Protein AF-A0A2N2IM62-F1 (afdb_monomer_lite)

Foldseek 3Di:
DDFDQDPNDTHDPLDDPPVPDPDDPQVVQEDFLQDDQDHNQEYCDAFACDPPLQDHRGRAFPNGHCNCVLVVVLVPDAQAPPRHPARPPQGQAPAQFGRQVHGAHCDECRHQAADVPHPDRCSRCPPLVVLADQPDWQQLPAQVSADVNRRQATWHAFSSNCRNHDPVGDIGFDFDQAQDQAGLRTRGPLSSVCVGNVLCRHDDLSQPPDPPDPDDGPDDDDGADPVPPPDPDSHD

pLDDT: mean 84.12, std 14.47, range [42.5, 97.25]

Radius of gyration: 19.34 Å; chains: 1; bounding box: 64×42×41 Å

Secondary structure (DSSP, 8-state):
--EEEETTEEEE-SS--GGG-SS-HHHHHBS-SSS-SS---B-SSPP--TTTS-STT----TT--THHHHTT-GGGS---TTTSPPPTTTTT--TTS---SS--EEESTTEEEB-TT-SSHHHHTTTGGGS--SSS-B-SSSSTTSGGGBTT--EE--TTTTSS-BTTB--EE----BSSTT---TTSHHHHHTTT-HHHH--TTTSS-SSS-TTS-SS--SS--GGG---SSSB-

Sequence (236 aa):
MAFTISGGSKVYGGLVNQGLLNTDCIGCHQGANVSGSVPFVFDTNAPNYGLTGTEAGTTTLAGGNFHWVNMGAERTGHNVAGITPLDSVHGVTPPGGAAMGGQITCGGILGCHGSSSAATPTQAIMGGHHGKDMTAWQDGTSMAKSYRFLNGVQGMEDNSFELQPTASKHNKYYGRSRVSETDLAAGTISSHCGRCHGDFHNGSGKIASGIFGAGVWLRHPVDFDMSRAISSTEYI

Structure (mmCIF, N/CA/C/O backbone):
data_AF-A0A2N2IM62-F1
#
_entry.id   AF-A0A2N2IM62-F1
#
loop_
_atom_site.group_PDB
_atom_site.id
_atom_site.type_symbol
_atom_site.label_atom_id
_atom_site.label_alt_id
_atom_site.label_comp_id
_atom_site.label_asym_id
_atom_site.label_entity_id
_atom_site.label_seq_id
_atom_site.pdbx_PDB_ins_code
_atom_site.Cartn_x
_atom_site.Cartn_y
_atom_site.Cartn_z
_atom_site.occupancy
_atom_site.B_iso_or_equiv
_atom_site.auth_seq_id
_atom_site.auth_comp_id
_atom_site.auth_asym_id
_atom_site.auth_atom_id
_atom_site.pdbx_PDB_model_num
ATOM 1 N N . MET A 1 1 ? -23.734 10.019 1.451 1.00 52.56 1 MET A N 1
ATOM 2 C CA . MET A 1 1 ? -23.398 10.285 0.032 1.00 52.56 1 MET A CA 1
ATOM 3 C C . MET A 1 1 ? -24.590 10.932 -0.645 1.00 52.56 1 MET A C 1
ATOM 5 O O . MET A 1 1 ? -25.663 10.342 -0.603 1.00 52.56 1 MET A O 1
ATOM 9 N N . ALA A 1 2 ? -24.425 12.114 -1.239 1.00 42.50 2 ALA A N 1
ATOM 10 C CA . ALA A 1 2 ? -25.456 12.682 -2.102 1.00 42.50 2 ALA A CA 1
ATOM 11 C C . ALA A 1 2 ? -25.472 11.886 -3.416 1.00 42.50 2 ALA A C 1
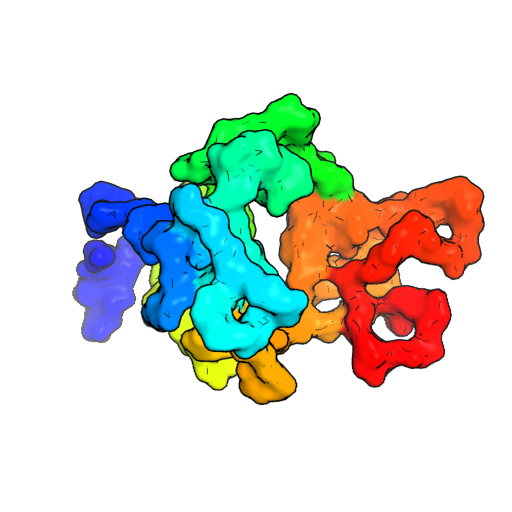ATOM 13 O O . ALA A 1 2 ? -24.522 11.934 -4.194 1.00 42.50 2 ALA A O 1
ATOM 14 N N . PHE A 1 3 ? -26.518 11.093 -3.619 1.00 51.56 3 PHE A N 1
ATOM 15 C CA . PHE A 1 3 ? -26.835 10.476 -4.900 1.00 51.56 3 PHE A CA 1
ATOM 16 C C . PHE A 1 3 ? -28.132 11.100 -5.401 1.00 51.56 3 PHE A C 1
ATOM 18 O O . PHE A 1 3 ? -28.988 11.493 -4.609 1.00 51.56 3 PHE A O 1
ATOM 25 N N . THR A 1 4 ? -28.283 11.183 -6.713 1.00 46.53 4 THR A N 1
ATOM 26 C CA . THR A 1 4 ? -29.590 11.403 -7.331 1.00 46.53 4 THR A CA 1
ATOM 27 C C . THR A 1 4 ? -30.131 10.047 -7.758 1.00 46.53 4 THR A C 1
ATOM 29 O O . THR A 1 4 ? -29.375 9.180 -8.191 1.00 46.53 4 THR A O 1
ATOM 32 N N . ILE A 1 5 ? -31.430 9.812 -7.583 1.00 45.12 5 ILE A N 1
ATOM 33 C CA . ILE A 1 5 ? -32.070 8.650 -8.202 1.00 45.12 5 ILE A CA 1
ATOM 34 C C . ILE A 1 5 ? -32.520 9.084 -9.591 1.00 45.12 5 ILE A C 1
ATOM 36 O O . ILE A 1 5 ? -33.329 9.998 -9.717 1.00 45.12 5 ILE A O 1
ATOM 40 N N . SER A 1 6 ? -32.003 8.416 -10.620 1.00 47.28 6 SER A N 1
ATOM 41 C CA . SER A 1 6 ? -32.472 8.554 -11.999 1.00 47.28 6 SER A CA 1
ATOM 42 C C . SER A 1 6 ? -32.824 7.167 -12.525 1.00 47.28 6 SER A C 1
ATOM 44 O O . SER A 1 6 ? -32.015 6.244 -12.428 1.00 47.28 6 SER A O 1
ATOM 46 N N . GLY A 1 7 ? -34.060 6.982 -12.997 1.00 67.75 7 GLY A N 1
ATOM 47 C CA . GLY A 1 7 ? -34.529 5.696 -13.532 1.00 67.75 7 GLY A CA 1
ATOM 48 C C . GLY A 1 7 ? -34.435 4.512 -12.555 1.00 67.75 7 GLY A C 1
ATOM 49 O O . GLY A 1 7 ? -34.198 3.390 -12.983 1.00 67.75 7 GLY A O 1
ATOM 50 N N . GLY A 1 8 ? -34.547 4.749 -11.242 1.00 60.84 8 GLY A N 1
ATOM 51 C CA . GLY A 1 8 ? -34.426 3.703 -10.213 1.00 60.84 8 GLY A CA 1
ATOM 52 C C . GLY A 1 8 ? -32.989 3.297 -9.858 1.00 60.84 8 GLY A C 1
ATOM 53 O O . GLY A 1 8 ? -32.795 2.484 -8.959 1.00 60.84 8 GLY A O 1
ATOM 54 N N . SER A 1 9 ? -31.979 3.893 -10.498 1.00 45.66 9 SER A N 1
ATOM 55 C CA . SER A 1 9 ? -30.564 3.665 -10.185 1.00 45.66 9 SER A CA 1
ATOM 56 C C . SER A 1 9 ? -29.979 4.818 -9.370 1.00 45.66 9 SER A C 1
ATOM 58 O O . SER A 1 9 ? -30.298 5.988 -9.598 1.00 45.66 9 SER A O 1
ATOM 60 N N . LYS A 1 10 ? -29.099 4.493 -8.413 1.00 57.47 10 LYS A N 1
ATOM 61 C CA . LYS A 1 10 ? -28.310 5.492 -7.678 1.00 57.47 10 LYS A CA 1
ATOM 62 C C . LYS A 1 10 ? -27.263 6.077 -8.626 1.00 57.47 10 LYS A C 1
ATOM 64 O O . LYS A 1 10 ? -26.318 5.389 -8.999 1.00 57.47 10 LYS A O 1
ATOM 69 N N . VAL A 1 11 ? -27.428 7.341 -8.999 1.00 54.53 11 VAL A N 1
ATOM 70 C CA . VAL A 1 11 ? -26.449 8.117 -9.763 1.00 54.53 11 VAL A CA 1
ATOM 71 C C . VAL A 1 11 ? -25.633 8.947 -8.779 1.00 54.53 11 VAL A C 1
ATOM 73 O O . VAL A 1 11 ? -26.143 9.851 -8.113 1.00 54.53 11 VAL A O 1
ATOM 76 N N . TYR A 1 12 ? -24.354 8.613 -8.653 1.00 59.78 12 TYR A N 1
ATOM 77 C CA . TYR A 1 12 ? -23.405 9.370 -7.844 1.00 59.78 12 TYR A CA 1
ATOM 78 C C . TYR A 1 12 ? -22.936 10.585 -8.653 1.00 59.78 12 TYR A C 1
ATOM 80 O O . TYR A 1 12 ? -22.470 10.433 -9.781 1.00 59.78 12 TYR A O 1
ATOM 88 N N . GLY A 1 13 ? -23.093 11.795 -8.107 1.00 55.34 13 GLY A N 1
ATOM 89 C CA . GLY A 1 13 ? -22.566 13.007 -8.740 1.00 55.34 13 GLY A CA 1
ATOM 90 C C . GLY A 1 13 ? -21.039 12.943 -8.857 1.00 55.34 13 GLY A C 1
ATOM 91 O O . GLY A 1 13 ? -20.380 12.380 -7.987 1.00 55.34 13 GLY A O 1
ATOM 92 N N . GLY A 1 14 ? -20.473 13.525 -9.918 1.00 57.16 14 GLY A N 1
ATOM 93 C CA . GLY A 1 14 ? -19.045 13.407 -10.261 1.00 57.16 14 GLY A CA 1
ATOM 94 C C . GLY A 1 14 ? -18.049 14.023 -9.269 1.00 57.16 14 GLY A C 1
ATOM 95 O O . GLY A 1 14 ? -16.847 13.956 -9.507 1.00 57.16 14 GLY A O 1
ATOM 96 N N . LEU A 1 15 ? -18.512 14.614 -8.164 1.00 60.66 15 LEU A N 1
ATOM 97 C CA . LEU A 1 15 ? -17.667 15.171 -7.113 1.00 60.66 15 LEU A CA 1
ATOM 98 C C . LEU A 1 15 ? -18.179 14.724 -5.743 1.00 60.66 15 LEU A C 1
ATOM 100 O O . LEU A 1 15 ? -19.336 14.952 -5.385 1.00 60.66 15 LEU A O 1
ATOM 104 N N . VAL A 1 16 ? -17.291 14.120 -4.954 1.00 66.00 16 VAL A N 1
ATOM 105 C CA . VAL A 1 16 ? -17.558 13.845 -3.542 1.00 66.00 16 VAL A CA 1
ATOM 106 C C . VAL A 1 16 ? -17.602 15.171 -2.784 1.00 66.00 16 VAL A C 1
ATOM 108 O O . VAL A 1 16 ? -16.616 15.905 -2.769 1.00 66.00 16 VAL A O 1
ATOM 111 N N . ASN A 1 17 ? -18.720 15.470 -2.121 1.00 68.75 17 ASN A N 1
ATOM 112 C CA . ASN A 1 17 ? -18.765 16.559 -1.150 1.00 68.75 17 ASN A CA 1
ATOM 113 C C . ASN A 1 17 ? -18.141 16.071 0.166 1.00 68.75 17 ASN A C 1
ATOM 115 O O . ASN A 1 17 ? -18.801 15.380 0.945 1.00 68.75 17 ASN A O 1
ATOM 119 N N . GLN A 1 18 ? -16.868 16.409 0.389 1.00 69.31 18 GLN A N 1
ATOM 120 C CA . GLN A 1 18 ? -16.139 16.024 1.603 1.00 69.31 18 GLN A CA 1
ATOM 121 C C . GLN A 1 18 ? -16.787 16.570 2.883 1.00 69.31 18 GLN A C 1
ATOM 123 O O . GLN A 1 18 ? -16.700 15.923 3.918 1.00 69.31 18 GLN A O 1
ATOM 128 N N . GLY A 1 19 ? -17.518 17.688 2.808 1.00 61.28 19 GLY A N 1
ATOM 129 C CA . GLY A 1 19 ? -18.270 18.238 3.940 1.00 61.28 19 GLY A CA 1
ATOM 130 C C . GLY A 1 19 ? -19.468 17.388 4.382 1.00 61.28 19 GLY A C 1
ATOM 131 O O . GLY A 1 19 ? -20.085 17.694 5.394 1.00 61.28 19 GLY A O 1
ATOM 132 N N . LEU A 1 20 ? -19.814 16.329 3.638 1.00 69.50 20 LEU A N 1
ATOM 133 C CA . LEU A 1 20 ? -20.817 15.334 4.043 1.00 69.50 20 LEU A CA 1
ATOM 134 C C . LEU A 1 20 ? -20.198 14.086 4.688 1.00 69.50 20 LEU A C 1
ATOM 136 O O . LEU A 1 20 ? -20.930 13.148 5.014 1.00 69.50 20 LEU A O 1
ATOM 140 N N . LEU A 1 21 ? -18.871 14.019 4.801 1.00 74.81 21 LEU A N 1
ATOM 141 C CA . LEU A 1 21 ? -18.211 12.958 5.545 1.00 74.81 21 LEU A CA 1
ATOM 142 C C . LEU A 1 21 ? -18.277 13.298 7.033 1.00 74.81 21 LEU A C 1
ATOM 144 O O . LEU A 1 21 ? -17.945 14.408 7.435 1.00 74.81 21 LEU A O 1
ATOM 148 N N . ASN A 1 22 ? -18.677 12.328 7.855 1.00 71.62 22 ASN A N 1
ATOM 149 C CA . ASN A 1 22 ? -18.639 12.497 9.310 1.00 71.62 22 ASN A CA 1
ATOM 150 C C . ASN A 1 22 ? -17.198 12.496 9.845 1.00 71.62 22 ASN A C 1
ATOM 152 O O . ASN A 1 22 ? -16.957 12.971 10.950 1.00 71.62 22 ASN A O 1
ATOM 156 N N . THR A 1 23 ? -16.257 11.926 9.086 1.00 81.50 23 THR A N 1
ATOM 157 C CA . THR A 1 23 ? -14.835 11.858 9.423 1.00 81.50 23 THR A CA 1
ATOM 158 C C . THR A 1 23 ? -13.985 11.505 8.192 1.00 81.50 23 THR A C 1
ATOM 160 O O . THR A 1 23 ? -14.526 11.282 7.107 1.00 81.50 23 THR A O 1
ATOM 163 N N . ASP A 1 24 ? -12.664 11.484 8.344 1.00 87.38 24 ASP A N 1
ATOM 164 C CA . ASP A 1 24 ? -11.703 11.126 7.302 1.00 87.38 24 ASP A CA 1
ATOM 165 C C . ASP A 1 24 ? -11.314 9.633 7.347 1.00 87.38 24 ASP A C 1
ATOM 167 O O . ASP A 1 24 ? -11.995 8.802 7.947 1.00 87.38 24 ASP A O 1
ATOM 171 N N . CYS A 1 25 ? -10.223 9.270 6.667 1.00 90.56 25 CYS A N 1
ATOM 172 C CA . CYS A 1 25 ? -9.729 7.895 6.665 1.00 90.56 25 CYS A CA 1
ATOM 173 C C . CYS A 1 25 ? -9.388 7.435 8.090 1.00 90.56 25 CYS A C 1
ATOM 175 O O . CYS A 1 25 ? -9.782 6.350 8.504 1.00 90.56 25 CYS A O 1
ATOM 177 N N . ILE A 1 26 ? -8.681 8.262 8.856 1.00 92.38 26 ILE A N 1
ATOM 178 C CA . ILE A 1 26 ? -8.168 7.876 10.168 1.00 92.38 26 ILE A CA 1
ATOM 179 C C . ILE A 1 26 ? -9.284 7.822 11.192 1.00 92.38 26 ILE A C 1
ATOM 181 O O . ILE A 1 26 ? -9.326 6.871 11.960 1.00 92.38 26 ILE A O 1
ATOM 185 N N . GLY A 1 27 ? -10.261 8.725 11.150 1.00 91.00 27 GLY A N 1
ATOM 186 C CA . GLY A 1 27 ? -11.360 8.645 12.109 1.00 91.00 27 GLY A CA 1
ATOM 187 C C . GLY A 1 27 ? -12.215 7.375 11.997 1.00 91.00 27 GLY A C 1
ATOM 188 O O . GLY A 1 27 ? -12.811 6.968 12.991 1.00 91.00 27 GLY A O 1
ATOM 189 N N . CYS A 1 28 ? -12.249 6.703 10.839 1.00 89.38 28 CYS A N 1
ATOM 190 C CA . CYS A 1 28 ? -12.850 5.366 10.711 1.00 89.38 28 CYS A CA 1
ATOM 191 C C . CYS A 1 28 ? -11.854 4.216 10.931 1.00 89.38 28 CYS A C 1
ATOM 193 O O . CYS A 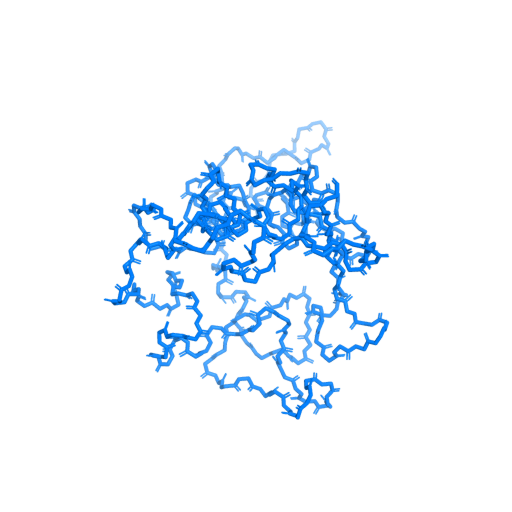1 28 ? -12.265 3.136 11.349 1.00 89.38 28 CYS A O 1
ATOM 195 N N . HIS A 1 29 ? -10.573 4.423 10.620 1.00 93.44 29 HIS A N 1
ATOM 196 C CA . HIS A 1 29 ? -9.536 3.387 10.627 1.00 93.44 29 HIS A CA 1
ATOM 197 C C . HIS A 1 29 ? -8.560 3.492 11.816 1.00 93.44 29 HIS A C 1
ATOM 199 O O . HIS A 1 29 ? -7.482 2.890 11.782 1.00 93.44 29 HIS A O 1
ATOM 205 N N . GLN A 1 30 ? -8.934 4.212 12.875 1.00 93.50 30 GLN A N 1
ATOM 206 C CA . GLN A 1 30 ? -8.169 4.318 14.115 1.00 93.50 30 GLN A CA 1
ATOM 207 C C . GLN A 1 30 ? -8.708 3.379 15.201 1.00 93.50 30 GLN A C 1
ATOM 209 O O . GLN A 1 30 ? -9.903 3.378 15.493 1.00 93.50 30 GLN A O 1
ATOM 214 N N . GLY A 1 31 ? -7.814 2.614 15.829 1.00 93.19 31 GLY A N 1
ATOM 215 C CA . GLY A 1 31 ? -8.119 1.715 16.940 1.00 93.19 31 GLY A CA 1
ATOM 216 C C . GLY A 1 31 ? -7.285 0.433 16.940 1.00 93.19 31 GLY A C 1
ATOM 217 O O . GLY A 1 31 ? -6.456 0.194 16.061 1.00 93.19 31 GLY A O 1
ATOM 218 N N . ALA A 1 32 ? -7.542 -0.421 17.928 1.00 93.12 32 ALA A N 1
ATOM 219 C CA . ALA A 1 32 ? -6.911 -1.729 18.030 1.00 93.12 32 ALA A CA 1
ATOM 220 C C . ALA A 1 32 ? -7.674 -2.767 17.197 1.00 93.12 32 ALA A C 1
ATOM 222 O O . ALA A 1 32 ? -8.901 -2.868 17.280 1.00 93.12 32 ALA A O 1
ATOM 223 N N . ASN A 1 33 ? -6.957 -3.616 16.457 1.00 93.62 33 ASN A N 1
ATOM 224 C CA . ASN A 1 33 ? -7.575 -4.748 15.764 1.00 93.62 33 ASN A CA 1
ATOM 225 C C . ASN A 1 33 ? -7.906 -5.869 16.752 1.00 93.62 33 ASN A C 1
ATOM 227 O O . ASN A 1 33 ? -7.106 -6.768 16.978 1.00 93.62 33 ASN A O 1
ATOM 231 N N . VAL A 1 34 ? -9.094 -5.802 17.346 1.00 88.31 34 VAL A N 1
ATOM 232 C CA . VAL A 1 34 ? -9.633 -6.846 18.240 1.00 88.31 34 VAL A CA 1
ATOM 233 C C . VAL A 1 34 ? -10.895 -7.501 17.674 1.00 88.31 34 VAL A C 1
ATOM 235 O O . VAL A 1 34 ? -11.194 -8.650 17.981 1.00 88.31 34 VAL A O 1
ATOM 238 N N . SER A 1 35 ? -11.639 -6.764 16.847 1.00 74.44 35 SER A N 1
ATOM 239 C CA . SER A 1 35 ? -12.795 -7.184 16.044 1.00 74.44 35 SER A CA 1
ATOM 240 C C . SER A 1 35 ? -13.223 -5.991 15.173 1.00 74.44 35 SER A C 1
ATOM 242 O O . SER A 1 35 ? -12.828 -4.862 15.464 1.00 74.44 35 SER A O 1
ATOM 244 N N . GLY A 1 36 ? -14.026 -6.198 14.127 1.00 74.81 36 GLY A N 1
ATOM 245 C CA . GLY A 1 36 ? -14.584 -5.087 13.348 1.00 74.81 36 GLY A CA 1
ATOM 246 C C . GLY A 1 36 ? -14.892 -5.434 11.895 1.00 74.81 36 GLY A C 1
ATOM 247 O O . GLY A 1 36 ? -14.526 -6.496 11.402 1.00 74.81 36 GLY A O 1
ATOM 248 N N . SER A 1 37 ? -15.576 -4.516 11.211 1.00 82.88 37 SER A N 1
ATOM 249 C CA . SER A 1 37 ? -15.890 -4.609 9.776 1.00 82.88 37 SER A CA 1
ATOM 250 C C . SER A 1 37 ? -14.897 -3.855 8.885 1.00 82.88 37 SER A C 1
ATOM 252 O O . SER A 1 37 ? -15.061 -3.835 7.668 1.00 82.88 37 SER A O 1
ATOM 254 N N . VAL A 1 38 ? -13.903 -3.195 9.482 1.00 88.88 38 VAL A N 1
ATOM 255 C CA . VAL A 1 38 ? -12.853 -2.429 8.800 1.00 88.88 38 VAL A CA 1
ATOM 256 C C . VAL A 1 38 ? -11.502 -2.706 9.468 1.00 88.88 38 VAL A C 1
ATOM 258 O O . VAL A 1 38 ? -11.483 -3.004 10.664 1.00 88.88 38 VAL A O 1
ATOM 261 N N . PRO A 1 39 ? -10.378 -2.613 8.737 1.00 92.31 39 PRO A N 1
ATOM 262 C CA . PRO A 1 39 ? -9.057 -2.738 9.337 1.00 92.31 39 PRO A CA 1
ATOM 263 C C . PRO A 1 39 ? -8.691 -1.445 10.066 1.00 92.31 39 PRO A C 1
ATOM 265 O O . PRO A 1 39 ? -8.816 -0.364 9.488 1.00 92.31 39 PRO A O 1
ATOM 268 N N . PHE A 1 40 ? -8.179 -1.531 11.288 1.00 94.88 40 PHE A N 1
ATOM 269 C CA . PHE A 1 40 ? -7.603 -0.374 11.962 1.00 94.88 40 PHE A CA 1
ATOM 270 C C . PHE A 1 40 ? -6.104 -0.300 11.669 1.00 94.88 40 PHE A C 1
ATOM 272 O O . PHE A 1 40 ? -5.334 -1.195 12.023 1.00 94.88 40 PHE A O 1
ATOM 279 N N . VAL A 1 41 ? -5.694 0.758 10.975 1.00 94.88 41 VAL A N 1
ATOM 280 C CA . VAL A 1 41 ? -4.318 0.934 10.478 1.00 94.88 41 VAL A CA 1
ATOM 281 C C . VAL A 1 41 ? -3.509 1.901 11.332 1.00 94.88 41 VAL A C 1
ATOM 283 O O . VAL A 1 41 ? -2.304 2.026 11.137 1.00 94.88 41 VAL A O 1
ATOM 286 N N . PHE A 1 42 ? -4.151 2.582 12.278 1.00 96.00 42 PHE A N 1
ATOM 287 C CA . PHE A 1 42 ? -3.502 3.495 13.205 1.00 96.00 42 PHE A CA 1
ATOM 288 C C . PHE A 1 42 ? -4.029 3.280 14.621 1.00 96.00 42 PHE A C 1
ATOM 290 O O . PHE A 1 42 ? -5.233 3.273 14.847 1.00 96.00 42 PHE A O 1
ATOM 297 N N . ASP A 1 43 ? -3.132 3.122 15.585 1.00 95.19 43 ASP A N 1
ATOM 298 C CA . ASP A 1 43 ? -3.450 3.183 17.009 1.00 95.19 43 ASP A CA 1
ATOM 299 C C . ASP A 1 43 ? -2.374 4.014 17.718 1.00 95.19 43 ASP A C 1
ATOM 301 O O . ASP A 1 43 ? -1.185 3.962 17.391 1.00 95.19 43 ASP A O 1
ATOM 305 N N . THR A 1 44 ? -2.791 4.803 18.702 1.00 93.94 44 THR A N 1
ATOM 306 C CA . THR A 1 44 ? -1.868 5.518 19.585 1.00 93.94 44 THR A CA 1
ATOM 307 C C . THR A 1 44 ? -1.154 4.570 20.544 1.00 93.94 44 THR A C 1
ATOM 309 O O . THR A 1 44 ? -0.060 4.885 21.000 1.00 93.94 44 THR A O 1
ATOM 312 N N . ASN A 1 45 ? -1.734 3.404 20.832 1.00 95.38 45 ASN A N 1
ATOM 313 C CA . ASN A 1 45 ? -1.079 2.334 21.572 1.00 95.38 45 ASN A CA 1
ATOM 314 C C . ASN A 1 45 ? -0.307 1.418 20.623 1.00 95.38 45 ASN A C 1
ATOM 316 O O . ASN A 1 45 ? -0.733 1.166 19.496 1.00 95.38 45 ASN A O 1
ATOM 320 N N . ALA A 1 46 ? 0.819 0.887 21.098 1.00 95.50 46 ALA A N 1
ATOM 321 C CA . ALA A 1 46 ? 1.593 -0.067 20.320 1.00 95.50 46 ALA A CA 1
ATOM 322 C C . ALA A 1 46 ? 0.759 -1.335 20.048 1.00 95.50 46 ALA A C 1
ATOM 324 O O . ALA A 1 46 ? 0.124 -1.856 20.971 1.00 95.50 46 ALA A O 1
ATOM 325 N N . PRO A 1 47 ? 0.764 -1.860 18.810 1.00 95.12 47 PRO A N 1
ATOM 326 C CA . PRO A 1 47 ? 0.083 -3.110 18.511 1.00 95.12 47 PRO A CA 1
ATOM 327 C C . PRO A 1 47 ? 0.750 -4.286 19.238 1.00 95.12 47 PRO A C 1
ATOM 329 O O . PRO A 1 47 ? 1.972 -4.341 19.394 1.00 95.12 47 PRO A O 1
ATOM 332 N N . ASN A 1 48 ? -0.061 -5.251 19.668 1.00 96.00 48 ASN A N 1
ATOM 333 C CA . ASN A 1 48 ? 0.415 -6.486 20.272 1.00 96.00 48 ASN A CA 1
ATOM 334 C C . ASN A 1 48 ? 0.717 -7.509 19.171 1.00 96.00 48 ASN A C 1
ATOM 336 O O . ASN A 1 48 ? -0.202 -8.012 18.524 1.00 96.00 48 ASN A O 1
ATOM 340 N N . TYR A 1 49 ? 1.992 -7.832 18.972 1.00 93.25 49 TYR A N 1
ATOM 341 C CA . TYR A 1 49 ? 2.424 -8.791 17.951 1.00 93.25 49 TYR A CA 1
ATOM 342 C C . TYR A 1 49 ? 2.368 -10.248 18.414 1.00 93.25 49 TYR A C 1
ATOM 344 O O . TYR A 1 49 ? 2.338 -11.135 17.570 1.00 93.25 49 TYR A O 1
ATOM 352 N N . GLY A 1 50 ? 2.368 -10.519 19.723 1.00 93.75 50 GLY A N 1
ATOM 353 C CA . GLY A 1 50 ? 2.635 -11.874 20.210 1.00 93.75 50 GLY A CA 1
ATOM 354 C C . GLY A 1 50 ? 4.025 -12.366 19.783 1.00 93.75 50 GLY A C 1
ATOM 355 O O . GLY A 1 50 ? 4.935 -11.563 19.566 1.00 93.75 50 GLY A O 1
ATOM 356 N N . LEU A 1 51 ? 4.202 -13.686 19.682 1.00 93.50 51 LEU A N 1
ATOM 357 C CA . LEU A 1 51 ? 5.453 -14.285 19.200 1.00 93.50 51 LEU A CA 1
ATOM 358 C C . LEU A 1 51 ? 5.417 -14.495 17.682 1.00 93.50 51 LEU A C 1
ATOM 360 O O . LEU A 1 51 ? 6.429 -14.328 17.006 1.00 93.50 51 LEU A O 1
ATOM 364 N N . THR A 1 52 ? 4.251 -14.865 17.154 1.00 90.06 52 THR A N 1
ATOM 365 C CA . THR A 1 52 ? 4.051 -15.224 15.744 1.00 90.06 52 THR A CA 1
ATOM 366 C C . THR A 1 52 ? 2.943 -14.419 15.070 1.00 90.06 52 THR A C 1
ATOM 368 O O . THR A 1 52 ? 2.765 -14.530 13.859 1.00 90.06 52 THR A O 1
ATOM 371 N N . GLY A 1 53 ? 2.181 -13.628 15.830 1.00 90.81 53 GLY A N 1
ATOM 372 C CA . GLY A 1 53 ? 1.003 -12.919 15.333 1.00 90.81 53 GLY A CA 1
ATOM 373 C C . GLY A 1 53 ? -0.245 -13.793 15.248 1.00 90.81 53 GLY A C 1
ATOM 374 O O . GLY A 1 53 ? -1.280 -13.304 14.810 1.00 90.81 53 GLY A O 1
ATOM 375 N N . THR A 1 54 ? -0.161 -15.067 15.646 1.00 93.00 54 THR A N 1
ATOM 376 C CA . THR A 1 54 ? -1.276 -16.033 15.606 1.00 93.00 54 THR A CA 1
ATOM 377 C C . THR A 1 54 ? -1.975 -16.185 16.957 1.00 93.00 54 THR A C 1
ATOM 379 O O . THR A 1 54 ? -3.047 -16.784 17.048 1.00 93.00 54 THR A O 1
ATOM 382 N N . GLU A 1 55 ? -1.376 -15.644 18.017 1.00 93.88 55 GLU A N 1
ATOM 383 C CA . GLU A 1 55 ? -1.832 -15.819 19.386 1.00 93.88 55 GLU A CA 1
ATOM 384 C C . GLU A 1 55 ? -3.110 -15.023 19.689 1.00 93.88 55 GLU A C 1
ATOM 386 O O . GLU A 1 55 ? -3.397 -13.971 19.113 1.00 93.88 55 GLU A O 1
ATOM 391 N N . ALA A 1 56 ? -3.888 -15.497 20.665 1.00 91.44 56 ALA A N 1
ATOM 392 C CA . ALA A 1 56 ? -5.028 -14.742 21.170 1.00 91.44 56 ALA A CA 1
ATOM 393 C C . ALA A 1 56 ? -4.579 -13.375 21.725 1.00 91.44 56 ALA A C 1
ATOM 395 O O . ALA A 1 56 ? -3.621 -13.290 22.492 1.00 91.44 56 ALA A O 1
ATOM 396 N N . GLY A 1 57 ? -5.294 -12.308 21.357 1.00 90.69 57 GLY A N 1
ATOM 397 C CA . GLY A 1 57 ? -5.024 -10.949 21.837 1.00 90.69 57 GLY A CA 1
ATOM 398 C C . GLY A 1 57 ? -3.977 -10.165 21.041 1.00 90.69 57 GLY A C 1
ATOM 399 O O . GLY A 1 57 ? -3.689 -9.025 21.408 1.00 90.69 57 GLY A O 1
ATOM 400 N N . THR A 1 58 ? -3.417 -10.723 19.962 1.00 94.62 58 THR A N 1
ATOM 401 C CA . THR A 1 58 ? -2.630 -9.940 18.999 1.00 94.62 58 THR A CA 1
ATOM 402 C C . THR A 1 58 ? -3.518 -8.942 18.262 1.00 94.62 58 THR A C 1
ATOM 404 O O . THR A 1 58 ? -4.663 -9.262 17.947 1.00 94.62 58 THR A O 1
ATOM 407 N N . THR A 1 59 ? -2.987 -7.765 17.935 1.00 95.12 59 THR A N 1
ATOM 408 C CA . THR A 1 59 ? -3.734 -6.675 17.277 1.00 95.12 59 THR A CA 1
ATOM 409 C C . THR A 1 59 ? -3.099 -6.204 15.964 1.00 95.12 59 THR A C 1
ATOM 411 O O . THR A 1 59 ? -3.422 -5.132 15.443 1.00 95.12 59 THR A O 1
ATOM 414 N N . THR A 1 60 ? -2.197 -7.013 15.410 1.00 90.50 60 THR A N 1
ATOM 415 C CA . THR A 1 60 ? -1.464 -6.721 14.176 1.00 90.50 60 THR A CA 1
ATOM 416 C C . THR A 1 60 ? -2.159 -7.336 12.961 1.00 90.50 60 THR A C 1
ATOM 418 O O . THR A 1 60 ? -2.556 -8.499 12.987 1.00 90.50 60 THR A O 1
ATOM 421 N N . LEU A 1 61 ? -2.260 -6.561 11.880 1.00 92.94 61 LEU A N 1
ATOM 422 C CA . LEU A 1 61 ? -2.666 -7.032 10.552 1.00 92.94 61 LEU A CA 1
ATOM 423 C C . LEU A 1 61 ? -1.447 -7.140 9.632 1.00 92.94 61 LEU A C 1
ATOM 425 O O . LEU A 1 61 ? -0.418 -6.515 9.885 1.00 92.94 61 LEU A O 1
ATOM 429 N N . ALA A 1 62 ? -1.590 -7.827 8.499 1.00 90.75 62 ALA A N 1
ATOM 430 C CA . ALA A 1 62 ? -0.514 -7.975 7.513 1.00 90.75 62 ALA A CA 1
ATOM 431 C C . ALA A 1 62 ? 0.030 -6.646 6.947 1.00 90.75 62 ALA A C 1
ATOM 433 O O . ALA A 1 62 ? 1.155 -6.594 6.465 1.00 90.75 62 ALA A O 1
ATOM 434 N N . GLY A 1 63 ? -0.760 -5.566 6.998 1.00 91.44 63 GLY A N 1
ATOM 435 C CA . GLY A 1 63 ? -0.319 -4.222 6.601 1.00 91.44 63 GLY A CA 1
ATOM 436 C C . GLY A 1 63 ? 0.450 -3.449 7.682 1.00 91.44 63 GLY A C 1
ATOM 437 O O . GLY A 1 63 ? 0.963 -2.373 7.393 1.00 91.44 63 GLY A O 1
ATOM 438 N N . GLY A 1 64 ? 0.524 -3.967 8.911 1.00 93.62 64 GLY A N 1
ATOM 439 C CA . GLY A 1 64 ? 1.092 -3.261 10.059 1.00 93.62 64 GLY A CA 1
ATOM 440 C C . GLY A 1 64 ? 0.177 -2.169 10.623 1.00 93.62 64 GLY A C 1
ATOM 441 O O . GLY A 1 64 ? -1.031 -2.154 10.384 1.00 93.62 64 GLY A O 1
ATOM 442 N N . ASN A 1 65 ? 0.765 -1.270 11.414 1.00 95.50 65 ASN A N 1
ATOM 443 C CA . ASN A 1 65 ? 0.082 -0.132 12.027 1.00 95.50 65 ASN A CA 1
ATOM 444 C C . ASN A 1 65 ? 1.005 1.099 12.005 1.00 95.50 65 ASN A C 1
ATOM 446 O O . ASN A 1 65 ? 2.194 0.986 12.315 1.00 95.50 65 ASN A O 1
ATOM 450 N N . PHE A 1 66 ? 0.460 2.274 11.682 1.00 97.25 66 PHE A N 1
ATOM 451 C CA . PHE A 1 66 ? 1.196 3.541 11.617 1.00 97.25 66 PHE A CA 1
ATOM 452 C C . PHE A 1 66 ? 1.686 4.065 12.979 1.00 97.25 66 PHE A C 1
ATOM 454 O O . PHE A 1 66 ? 2.364 5.089 13.023 1.00 97.25 66 PHE A O 1
ATOM 461 N N . HIS A 1 67 ? 1.395 3.368 14.081 1.00 96.88 67 HIS A N 1
ATOM 462 C CA . HIS A 1 67 ? 1.891 3.667 15.423 1.00 96.88 67 HIS A CA 1
ATOM 463 C C . HIS A 1 67 ? 3.378 4.052 15.436 1.00 96.88 67 HIS A C 1
ATOM 465 O O . HIS A 1 67 ? 3.741 5.101 15.958 1.00 96.88 67 HIS A O 1
ATOM 471 N N . TRP A 1 68 ? 4.247 3.238 14.833 1.00 96.94 68 TRP A N 1
ATOM 472 C CA . TRP A 1 68 ? 5.695 3.419 14.958 1.00 96.94 68 TRP A CA 1
ATOM 473 C C . TRP A 1 68 ? 6.213 4.700 14.302 1.00 96.94 68 TRP A C 1
ATOM 475 O O . TRP A 1 68 ? 6.961 5.449 14.933 1.00 96.94 68 TRP A O 1
ATOM 485 N N . VAL A 1 69 ? 5.773 4.996 13.076 1.00 96.19 69 VAL A N 1
ATOM 486 C CA . VAL A 1 69 ? 6.122 6.260 12.408 1.00 96.19 69 VAL A CA 1
ATOM 487 C C . VAL A 1 69 ? 5.529 7.454 13.153 1.00 96.19 69 VAL A C 1
ATOM 489 O O . VAL A 1 69 ? 6.200 8.467 13.314 1.00 96.19 69 VAL A O 1
ATOM 492 N N . ASN A 1 70 ? 4.323 7.318 13.716 1.00 96.25 70 ASN A N 1
ATOM 493 C CA . ASN A 1 70 ? 3.712 8.357 14.545 1.00 96.25 70 ASN A CA 1
ATOM 494 C C . ASN A 1 70 ? 4.484 8.622 15.850 1.00 96.25 70 ASN A C 1
ATOM 496 O O . ASN A 1 70 ? 4.478 9.742 16.351 1.00 96.25 70 ASN A O 1
ATOM 500 N N . MET A 1 71 ? 5.198 7.624 16.375 1.00 96.31 71 MET A N 1
ATOM 501 C CA . MET A 1 71 ? 6.104 7.782 17.518 1.00 96.31 71 MET A CA 1
ATOM 502 C C . MET A 1 71 ? 7.501 8.302 17.126 1.00 96.31 71 MET A C 1
ATOM 504 O O . MET A 1 71 ? 8.407 8.318 17.960 1.00 96.31 71 MET A O 1
ATOM 508 N N . GLY A 1 72 ? 7.694 8.735 15.875 1.00 93.25 72 GLY A N 1
ATOM 509 C CA . GLY A 1 72 ? 8.945 9.309 15.373 1.00 93.25 72 GLY A CA 1
ATOM 510 C C . GLY A 1 72 ? 9.961 8.281 14.873 1.00 93.25 72 GLY A C 1
ATOM 511 O O . GLY A 1 72 ? 11.099 8.637 14.565 1.00 93.25 72 GLY A O 1
ATOM 512 N N . ALA A 1 73 ? 9.586 7.002 14.765 1.00 95.00 73 ALA A N 1
ATOM 513 C CA . ALA A 1 73 ? 10.440 5.980 14.170 1.00 95.00 73 ALA A CA 1
ATOM 514 C C . ALA A 1 73 ? 10.321 6.000 12.633 1.00 95.00 73 ALA A C 1
ATOM 516 O O . ALA A 1 73 ? 9.835 5.053 12.023 1.00 95.00 73 ALA A O 1
ATOM 517 N N . GLU A 1 74 ? 10.801 7.068 11.996 1.00 91.56 74 GLU A N 1
ATOM 518 C CA . GLU A 1 74 ? 10.671 7.364 10.549 1.00 91.56 74 GLU A CA 1
ATOM 519 C C . GLU A 1 74 ? 11.114 6.220 9.610 1.00 91.56 74 GLU A C 1
ATOM 521 O O . GLU A 1 74 ? 10.686 6.127 8.469 1.00 91.56 74 GLU A O 1
ATOM 526 N N . ARG A 1 75 ? 11.965 5.299 10.078 1.00 92.69 75 ARG A N 1
ATOM 527 C CA . ARG A 1 75 ? 12.457 4.148 9.293 1.00 92.69 75 ARG A CA 1
ATOM 528 C C . ARG A 1 75 ? 11.567 2.903 9.373 1.00 92.69 75 ARG A C 1
ATOM 530 O O . ARG A 1 75 ? 11.975 1.842 8.910 1.00 92.69 75 ARG A O 1
ATOM 537 N N . THR A 1 76 ? 10.396 3.000 9.999 1.00 94.69 76 THR A N 1
ATOM 538 C CA . THR A 1 76 ? 9.510 1.852 10.274 1.00 94.69 76 THR A CA 1
ATOM 539 C C . THR A 1 76 ? 8.241 1.833 9.422 1.00 94.69 76 THR A C 1
ATOM 541 O O . THR A 1 76 ? 7.390 0.968 9.616 1.00 94.69 76 THR A O 1
ATOM 544 N N . GLY A 1 77 ? 8.102 2.749 8.461 1.00 95.12 77 GLY A N 1
ATOM 545 C CA . GLY A 1 77 ? 6.947 2.782 7.573 1.00 95.12 77 GLY A CA 1
ATOM 546 C C . GLY A 1 77 ? 6.878 4.037 6.713 1.00 95.12 77 GLY A C 1
ATOM 547 O O . GLY A 1 77 ? 7.841 4.781 6.581 1.00 95.12 77 GLY A O 1
ATOM 548 N N . HIS A 1 78 ? 5.706 4.248 6.124 1.00 96.50 78 HIS A N 1
ATOM 549 C CA . HIS A 1 78 ? 5.387 5.402 5.293 1.00 96.50 78 HIS A CA 1
ATOM 550 C C . HIS A 1 78 ? 4.837 6.560 6.140 1.00 96.50 78 HIS A C 1
ATOM 552 O O . HIS A 1 78 ? 3.860 6.382 6.868 1.00 96.50 78 HIS A O 1
ATOM 558 N N . ASN A 1 79 ? 5.409 7.755 5.987 1.00 96.75 79 ASN A N 1
ATOM 559 C CA . ASN A 1 79 ? 4.950 8.977 6.648 1.00 96.75 79 ASN A CA 1
ATOM 560 C C . ASN A 1 79 ? 3.730 9.591 5.942 1.00 96.75 79 ASN A C 1
ATOM 562 O O . ASN A 1 79 ? 3.861 10.442 5.057 1.00 96.75 79 ASN A O 1
ATOM 566 N N . VAL A 1 80 ? 2.532 9.143 6.319 1.00 96.38 80 VAL A N 1
ATOM 567 C CA . VAL A 1 80 ? 1.268 9.534 5.679 1.00 96.38 80 VAL A CA 1
ATOM 568 C C . VAL A 1 80 ? 0.723 10.841 6.256 1.00 96.38 80 VAL A C 1
ATOM 570 O O . VAL A 1 80 ? 0.559 10.986 7.469 1.00 96.38 80 VAL A O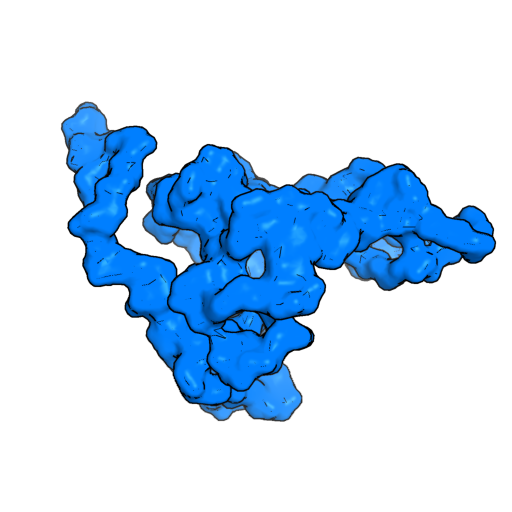 1
ATOM 573 N N . ALA A 1 81 ? 0.376 11.777 5.369 1.00 95.00 81 ALA A N 1
ATOM 574 C CA . ALA A 1 81 ? -0.236 13.045 5.746 1.00 95.00 81 ALA A CA 1
ATOM 575 C C . ALA A 1 81 ? -1.542 12.820 6.529 1.00 95.00 81 ALA A C 1
ATOM 577 O O . ALA A 1 81 ? -2.387 12.013 6.134 1.00 95.00 81 ALA A O 1
ATOM 578 N N . GLY A 1 82 ? -1.705 13.551 7.632 1.00 91.88 82 GLY A N 1
ATOM 579 C CA . GLY A 1 82 ? -2.816 13.380 8.575 1.00 91.88 82 GLY A CA 1
ATOM 580 C C . GLY A 1 82 ? -2.523 12.410 9.725 1.00 91.88 82 GLY A C 1
ATOM 581 O O . GLY A 1 82 ? -3.264 12.414 10.700 1.00 91.88 82 GLY A O 1
ATOM 582 N N . ILE A 1 83 ? -1.433 11.638 9.651 1.00 94.94 83 ILE A N 1
ATOM 583 C CA . ILE A 1 83 ? -0.926 10.830 10.771 1.00 94.94 83 ILE A CA 1
ATOM 584 C C . ILE A 1 83 ? 0.410 11.393 11.248 1.00 94.94 83 ILE A C 1
ATOM 586 O O . ILE A 1 83 ? 0.576 11.672 12.428 1.00 94.94 83 ILE A O 1
ATOM 590 N N . THR A 1 84 ? 1.356 11.590 10.327 1.00 95.81 84 THR A N 1
ATOM 591 C CA . THR A 1 84 ? 2.721 12.005 10.664 1.00 95.81 84 THR A CA 1
ATOM 592 C C . THR A 1 84 ? 3.171 13.220 9.850 1.00 95.81 84 THR A C 1
ATOM 594 O O . THR A 1 84 ? 2.632 13.486 8.767 1.00 95.81 84 THR A O 1
ATOM 597 N N . PRO A 1 85 ? 4.176 13.976 10.334 1.00 95.00 85 PRO A N 1
ATOM 598 C CA . PRO A 1 85 ? 4.896 14.941 9.509 1.00 95.00 85 PRO A CA 1
ATOM 599 C C . PRO A 1 85 ? 5.587 14.273 8.312 1.00 95.00 85 PRO A C 1
ATOM 601 O O . PRO A 1 85 ? 5.800 13.059 8.295 1.00 95.00 85 PRO A O 1
ATOM 604 N N . LEU A 1 86 ? 5.962 15.080 7.317 1.00 95.69 86 LEU A N 1
ATOM 605 C CA . LEU A 1 86 ? 6.738 14.634 6.158 1.00 95.69 86 LEU A CA 1
ATOM 606 C C . LEU A 1 86 ? 8.044 13.945 6.589 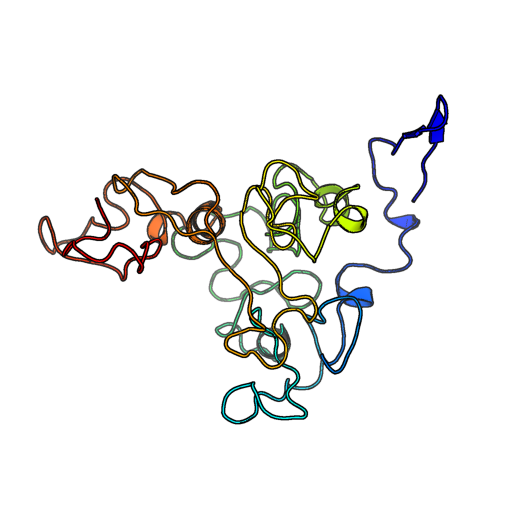1.00 95.69 86 LEU A C 1
ATOM 608 O O . LEU A 1 86 ? 8.720 14.441 7.490 1.00 95.69 86 LEU A O 1
ATOM 612 N N . ASP A 1 87 ? 8.405 12.858 5.894 1.00 95.56 87 ASP A N 1
ATOM 613 C CA . ASP A 1 87 ? 9.665 12.133 6.109 1.00 95.56 87 ASP A CA 1
ATOM 614 C C . ASP A 1 87 ? 10.856 13.100 6.027 1.00 95.56 87 ASP A C 1
ATOM 616 O O . ASP A 1 87 ? 11.093 13.745 5.002 1.00 95.56 87 ASP A O 1
ATOM 620 N N . SER A 1 88 ? 11.606 13.209 7.122 1.00 94.38 88 SER A N 1
ATOM 621 C CA . SER A 1 88 ? 12.726 14.155 7.235 1.00 94.38 88 SER A CA 1
ATOM 622 C C . SER A 1 88 ? 13.957 13.789 6.395 1.00 94.38 88 SER A C 1
ATOM 624 O O . SER A 1 88 ? 14.788 14.652 6.111 1.00 94.38 88 SER A O 1
ATOM 626 N N . VAL A 1 89 ? 14.088 12.522 6.000 1.00 92.50 89 VAL A N 1
ATOM 627 C CA . VAL A 1 89 ? 15.223 11.976 5.249 1.00 92.50 89 VAL A CA 1
ATOM 628 C C . VAL A 1 89 ? 14.931 11.967 3.752 1.00 92.50 89 VAL A C 1
ATOM 630 O O . VAL A 1 89 ? 15.772 12.393 2.962 1.00 92.50 89 VAL A O 1
ATOM 633 N N . HIS A 1 90 ? 13.754 11.483 3.354 1.00 92.44 90 HIS A N 1
ATOM 634 C CA . HIS A 1 90 ? 13.396 11.289 1.943 1.00 92.44 90 HIS A CA 1
ATOM 635 C C . HIS A 1 90 ? 12.472 12.381 1.395 1.00 92.44 90 HIS A C 1
ATOM 637 O O . HIS A 1 90 ? 12.340 12.535 0.176 1.00 92.44 90 HIS A O 1
ATOM 643 N N . GLY A 1 91 ? 11.840 13.169 2.269 1.00 95.31 91 GLY A N 1
ATOM 644 C CA . GLY A 1 91 ? 10.887 14.195 1.871 1.00 95.31 91 GLY A CA 1
ATOM 645 C C . GLY A 1 91 ? 9.791 13.614 0.978 1.00 95.31 91 GLY A C 1
ATOM 646 O O . GLY A 1 91 ? 9.099 12.668 1.340 1.00 95.31 91 GLY A O 1
ATOM 647 N N . VAL A 1 92 ? 9.644 14.188 -0.217 1.00 96.31 92 VAL A N 1
ATOM 648 C CA . VAL A 1 92 ? 8.645 13.778 -1.222 1.00 96.31 92 VAL A CA 1
ATOM 649 C C . VAL A 1 92 ? 9.222 12.867 -2.311 1.00 96.31 92 VAL A C 1
ATOM 651 O O . VAL A 1 92 ? 8.575 12.651 -3.336 1.00 96.31 92 VAL A O 1
ATOM 654 N N . THR A 1 93 ? 10.457 12.388 -2.140 1.00 95.94 93 THR A N 1
ATOM 655 C CA . THR A 1 93 ? 11.144 11.552 -3.131 1.00 95.94 93 THR A CA 1
ATOM 656 C C . THR A 1 93 ? 11.262 10.127 -2.601 1.00 95.94 93 THR A C 1
ATOM 658 O O . THR A 1 93 ? 12.150 9.857 -1.792 1.00 95.94 93 THR A O 1
ATOM 661 N N . PRO A 1 94 ? 10.390 9.198 -3.033 1.00 92.94 94 PRO A N 1
ATOM 662 C CA . PRO A 1 94 ? 10.512 7.802 -2.648 1.00 92.94 94 PRO A CA 1
ATOM 663 C C . PRO A 1 94 ? 11.873 7.233 -3.082 1.00 92.94 94 PRO A C 1
ATOM 665 O O . PRO A 1 94 ? 12.360 7.554 -4.174 1.00 92.94 94 PRO A O 1
ATOM 668 N N . PRO A 1 95 ? 12.486 6.347 -2.277 1.00 91.25 95 PRO A N 1
ATOM 669 C CA . PRO A 1 95 ? 13.667 5.609 -2.699 1.00 91.25 95 PRO A CA 1
ATOM 670 C C . PRO A 1 95 ? 13.441 4.911 -4.046 1.00 91.25 95 PRO A C 1
ATOM 672 O O . PRO A 1 95 ? 12.431 4.228 -4.228 1.00 91.25 95 PRO A O 1
ATOM 675 N N . GLY A 1 96 ? 14.390 5.054 -4.976 1.00 88.38 96 GLY A N 1
ATOM 676 C CA . GLY A 1 96 ? 14.302 4.438 -6.307 1.00 88.38 96 GLY A CA 1
ATOM 677 C C . GLY A 1 96 ? 13.210 5.027 -7.209 1.00 88.38 96 GLY A C 1
ATOM 678 O O . GLY A 1 96 ? 12.791 4.375 -8.166 1.00 88.38 96 GLY A O 1
ATOM 679 N N . GLY A 1 97 ? 12.717 6.225 -6.887 1.00 89.00 97 GLY A N 1
ATOM 680 C CA . GLY A 1 97 ? 11.652 6.910 -7.608 1.00 89.00 97 GLY A CA 1
ATOM 681 C C . GLY A 1 97 ? 11.939 8.380 -7.893 1.00 89.00 97 GLY A C 1
ATOM 682 O O . GLY A 1 97 ? 13.022 8.900 -7.625 1.00 89.00 97 GLY A O 1
ATOM 683 N N . ALA A 1 98 ? 10.933 9.055 -8.447 1.00 91.56 98 ALA A N 1
ATOM 684 C CA . ALA A 1 98 ? 10.951 10.491 -8.705 1.00 91.56 98 ALA A CA 1
ATOM 685 C C . ALA A 1 98 ? 10.138 11.252 -7.649 1.00 91.56 98 ALA A C 1
ATOM 687 O O . ALA A 1 98 ? 9.216 10.701 -7.050 1.00 91.56 98 ALA A O 1
ATOM 688 N N . ALA A 1 99 ? 10.456 12.533 -7.453 1.00 95.19 99 ALA A N 1
ATOM 689 C CA . ALA A 1 99 ? 9.728 13.400 -6.532 1.00 95.19 99 ALA A CA 1
ATOM 690 C C . ALA A 1 99 ? 8.227 13.452 -6.874 1.00 95.19 99 ALA A C 1
ATOM 692 O O . ALA A 1 99 ? 7.849 13.774 -8.000 1.00 95.19 99 ALA A O 1
ATOM 693 N N . MET A 1 100 ? 7.373 13.179 -5.885 1.00 92.25 100 MET A N 1
ATOM 694 C CA . MET A 1 100 ? 5.917 13.084 -6.059 1.00 92.25 100 MET A CA 1
ATOM 695 C C . MET A 1 100 ? 5.198 14.440 -5.967 1.00 92.25 100 MET A C 1
ATOM 697 O O . MET A 1 100 ? 3.995 14.517 -6.181 1.00 92.25 100 MET A O 1
ATOM 701 N N . GLY A 1 101 ? 5.909 15.526 -5.644 1.00 92.75 101 GLY A N 1
ATOM 702 C CA . GLY A 1 101 ? 5.335 16.876 -5.536 1.00 92.75 101 GLY A CA 1
ATOM 703 C C . GLY A 1 101 ? 4.559 17.153 -4.240 1.00 92.75 101 GLY A C 1
ATOM 704 O O . GLY A 1 101 ? 4.102 18.276 -4.041 1.00 92.75 101 GLY A O 1
ATOM 705 N N . GLY A 1 102 ? 4.445 16.173 -3.339 1.00 95.06 102 GLY A N 1
ATOM 706 C CA . GLY A 1 102 ? 3.815 16.328 -2.029 1.00 95.06 102 GLY A CA 1
ATOM 707 C C . GLY A 1 102 ? 4.015 15.110 -1.126 1.00 95.06 102 GLY A C 1
ATOM 708 O O . GLY A 1 102 ? 4.526 14.080 -1.565 1.00 95.06 102 GLY A O 1
ATOM 709 N N . GLN A 1 103 ? 3.625 15.246 0.145 1.00 95.81 103 GLN A N 1
ATOM 710 C CA . GLN A 1 103 ? 3.621 14.134 1.097 1.00 95.81 103 GLN A CA 1
ATOM 711 C C . GLN A 1 103 ? 2.618 13.069 0.650 1.00 95.81 103 GLN A C 1
ATOM 713 O O . GLN A 1 103 ? 1.531 13.387 0.163 1.00 95.81 103 GLN A O 1
ATOM 718 N N . ILE A 1 104 ? 2.969 11.804 0.856 1.00 95.44 104 ILE A N 1
ATOM 719 C CA . ILE A 1 104 ? 2.071 10.696 0.560 1.00 95.44 104 ILE A CA 1
ATOM 720 C C . ILE A 1 104 ? 0.800 10.752 1.417 1.00 95.44 104 ILE A C 1
ATOM 722 O O . ILE A 1 104 ? 0.803 11.174 2.574 1.00 95.44 104 ILE A O 1
ATOM 726 N N . THR A 1 105 ? -0.305 10.304 0.838 1.00 95.94 105 THR A N 1
ATOM 727 C CA . THR A 1 105 ? -1.633 10.270 1.463 1.00 95.94 105 THR A CA 1
ATOM 728 C C . THR A 1 105 ? -2.190 8.847 1.414 1.00 95.94 105 THR A C 1
ATOM 730 O O . THR A 1 105 ? -1.623 7.969 0.765 1.00 95.94 105 THR A O 1
ATOM 733 N N . CYS A 1 106 ? -3.322 8.590 2.073 1.00 95.88 106 CYS A N 1
ATOM 734 C CA . CYS A 1 106 ? -3.960 7.271 2.001 1.00 95.88 106 CYS A CA 1
ATOM 735 C C . CYS A 1 106 ? -4.354 6.902 0.557 1.00 95.88 106 CYS A C 1
ATOM 737 O O . CYS A 1 106 ? -4.205 5.754 0.144 1.00 95.88 106 CYS A O 1
ATOM 739 N N . GLY A 1 107 ? -4.817 7.866 -0.243 1.00 95.25 107 GLY A N 1
ATOM 740 C CA . GLY A 1 107 ? -5.279 7.605 -1.603 1.00 95.25 107 GLY A CA 1
ATOM 741 C C . GLY A 1 107 ? -5.259 8.825 -2.514 1.00 95.25 107 GLY A C 1
ATOM 742 O O . GLY A 1 107 ? -5.022 9.941 -2.069 1.00 95.25 107 GLY A O 1
ATOM 743 N N . GLY A 1 108 ? -5.557 8.621 -3.793 1.00 93.44 108 GLY A N 1
ATOM 744 C CA . GLY A 1 108 ? -5.484 9.676 -4.809 1.00 93.44 108 GLY A CA 1
ATOM 745 C C . GLY A 1 108 ? -4.104 9.767 -5.453 1.00 93.44 108 GLY A C 1
ATOM 746 O O . GLY A 1 108 ? -3.318 8.828 -5.388 1.00 93.44 108 GLY A O 1
ATOM 747 N N . ILE A 1 109 ? -3.804 10.902 -6.087 1.00 92.94 109 ILE A N 1
ATOM 748 C CA . ILE A 1 109 ? -2.566 11.098 -6.862 1.00 92.94 109 ILE A CA 1
ATOM 749 C C . ILE A 1 109 ? -1.274 10.923 -6.051 1.00 92.94 109 ILE A C 1
ATOM 751 O O . ILE A 1 109 ? -0.261 10.506 -6.603 1.00 92.94 109 ILE A O 1
ATOM 755 N N . LEU A 1 110 ? -1.320 11.179 -4.740 1.00 94.50 110 LEU A N 1
ATOM 756 C CA . LEU A 1 110 ? -0.196 10.984 -3.816 1.00 94.50 110 LEU A CA 1
ATOM 757 C C . LEU A 1 110 ? -0.365 9.745 -2.923 1.00 94.50 110 LEU A C 1
ATOM 759 O O . LEU A 1 110 ? 0.297 9.651 -1.895 1.00 94.50 110 LEU A O 1
ATOM 763 N N . GLY A 1 111 ? -1.289 8.834 -3.228 1.00 94.88 111 GLY A N 1
ATOM 764 C CA . GLY A 1 111 ? -1.618 7.718 -2.342 1.00 94.88 111 GLY A CA 1
ATOM 765 C C . GLY A 1 111 ? -1.652 6.359 -3.024 1.00 94.88 111 GLY A C 1
ATOM 766 O O . GLY A 1 111 ? -1.561 6.238 -4.243 1.00 94.88 111 GLY A O 1
ATOM 767 N N . CYS A 1 112 ? -1.783 5.318 -2.203 1.00 95.06 112 CYS A N 1
ATOM 768 C CA . CYS A 1 112 ? -1.797 3.927 -2.667 1.00 95.06 112 CYS A CA 1
ATOM 769 C C . CYS A 1 112 ? -3.222 3.433 -2.960 1.00 95.06 112 CYS A C 1
ATOM 771 O O . CYS A 1 112 ? -3.440 2.636 -3.875 1.00 95.06 112 CYS A O 1
ATOM 773 N N . HIS A 1 113 ? -4.209 3.913 -2.198 1.00 95.94 113 HIS A N 1
ATOM 774 C CA . HIS A 1 113 ? -5.602 3.514 -2.365 1.00 95.94 113 HIS A CA 1
ATOM 775 C C . HIS A 1 113 ? -6.331 4.372 -3.409 1.00 95.94 113 HIS A C 1
ATOM 777 O O . HIS A 1 113 ? -6.172 5.591 -3.499 1.00 95.94 113 HIS A O 1
ATOM 783 N N . GLY A 1 114 ? -7.212 3.735 -4.173 1.00 94.50 114 GLY A N 1
ATOM 784 C CA . GLY A 1 114 ? -8.036 4.389 -5.177 1.00 94.50 114 GLY A CA 1
ATOM 785 C C . GLY A 1 114 ? -7.280 4.791 -6.444 1.00 94.50 114 GLY A C 1
ATOM 786 O O . GLY A 1 114 ? -6.161 4.355 -6.710 1.00 94.50 114 GLY A O 1
ATOM 787 N N . SER A 1 115 ? -7.935 5.598 -7.277 1.00 92.06 115 SER A N 1
ATOM 788 C CA . SER A 1 115 ? -7.346 6.097 -8.521 1.00 92.06 115 SER A CA 1
ATOM 789 C C . SER A 1 115 ? -6.235 7.122 -8.273 1.00 92.06 115 SER A C 1
ATOM 791 O O . SER A 1 115 ? -6.468 8.142 -7.626 1.00 92.06 115 SER A O 1
ATOM 793 N N . SER A 1 116 ? -5.078 6.927 -8.910 1.00 90.44 116 SER A N 1
ATOM 794 C CA . SER A 1 116 ? -3.982 7.906 -8.947 1.00 90.44 116 SER A CA 1
ATOM 795 C C . SER A 1 116 ? -4.297 9.148 -9.792 1.00 90.44 116 SER A C 1
ATOM 797 O O . SER A 1 116 ? -3.539 10.109 -9.784 1.00 90.44 116 SER A O 1
ATOM 799 N N . SER A 1 117 ? -5.418 9.168 -10.516 1.00 91.06 117 SER A N 1
ATOM 800 C CA . SER A 1 117 ? -5.885 10.358 -11.238 1.00 91.06 117 SER A CA 1
ATOM 801 C C . SER A 1 117 ? -6.770 11.274 -10.389 1.00 91.06 117 SER A C 1
ATOM 803 O O . SER A 1 117 ? -7.177 12.338 -10.853 1.00 91.06 117 SER A O 1
ATOM 805 N N . ALA A 1 118 ? -7.139 10.852 -9.176 1.00 91.12 118 ALA A N 1
ATOM 806 C CA . ALA A 1 118 ? -8.028 11.616 -8.315 1.00 91.12 118 ALA A CA 1
ATOM 807 C C . ALA A 1 118 ? -7.246 12.635 -7.481 1.00 91.12 118 ALA A C 1
ATOM 809 O O . ALA A 1 118 ? -6.235 12.306 -6.859 1.00 91.12 118 ALA A O 1
ATOM 810 N N . ALA A 1 119 ? -7.759 13.863 -7.418 1.00 88.81 119 ALA A N 1
ATOM 811 C CA . ALA A 1 119 ? -7.127 14.948 -6.672 1.00 88.81 119 ALA A CA 1
ATOM 812 C C . ALA A 1 119 ? -7.181 14.746 -5.148 1.00 88.81 119 ALA A C 1
ATOM 814 O O . ALA A 1 119 ? -6.337 15.273 -4.432 1.00 88.81 119 ALA A O 1
ATOM 815 N N . THR A 1 120 ? -8.165 13.994 -4.641 1.00 87.81 120 THR A N 1
ATOM 816 C CA . THR A 1 120 ? -8.330 13.756 -3.199 1.00 87.81 120 THR A CA 1
ATOM 817 C C . THR A 1 120 ? -8.506 12.269 -2.872 1.00 87.81 120 THR A C 1
ATOM 819 O O . THR A 1 120 ? -9.072 11.535 -3.693 1.00 87.81 120 THR A O 1
ATOM 822 N N . PRO A 1 121 ? -8.114 11.817 -1.662 1.00 89.88 121 PRO A N 1
ATOM 823 C CA . PRO A 1 121 ? -8.253 10.417 -1.258 1.00 89.88 121 PRO A CA 1
ATOM 824 C C . PRO A 1 121 ? -9.686 9.885 -1.359 1.00 89.88 121 PRO A C 1
ATOM 826 O O . PRO A 1 121 ? -9.913 8.795 -1.876 1.00 89.88 121 PRO A O 1
ATOM 829 N N . THR A 1 122 ? -10.683 10.668 -0.937 1.00 87.56 122 THR A N 1
ATOM 830 C CA . THR A 1 122 ? -12.084 10.223 -0.973 1.00 87.56 122 THR A CA 1
ATOM 831 C C . THR A 1 122 ? -12.616 10.091 -2.400 1.00 87.56 122 THR A C 1
ATOM 833 O O . THR A 1 122 ? -13.374 9.167 -2.692 1.00 87.56 122 THR A O 1
ATOM 836 N N . GLN A 1 123 ? -12.211 10.983 -3.311 1.00 88.38 123 GLN A N 1
ATOM 837 C CA . GLN A 1 123 ? -12.552 10.845 -4.731 1.00 88.38 123 GLN A CA 1
ATOM 838 C C . GLN A 1 123 ? -11.920 9.586 -5.334 1.00 88.38 123 GLN A C 1
ATOM 840 O O . GLN A 1 123 ? -12.548 8.927 -6.158 1.00 88.38 123 GLN A O 1
ATOM 845 N N . ALA A 1 124 ? -10.711 9.224 -4.898 1.00 91.81 124 ALA A N 1
ATOM 846 C CA . ALA A 1 124 ? -9.969 8.082 -5.420 1.00 91.81 124 ALA A CA 1
ATOM 847 C C . ALA A 1 124 ? -10.699 6.743 -5.228 1.00 91.81 124 ALA A C 1
ATOM 849 O O . ALA A 1 124 ? -10.578 5.858 -6.075 1.00 91.81 124 ALA A O 1
ATOM 850 N N . ILE A 1 125 ? -11.463 6.604 -4.142 1.00 89.44 125 ILE A N 1
ATOM 851 C CA . ILE A 1 125 ? -12.198 5.380 -3.774 1.00 89.44 125 ILE A CA 1
ATOM 852 C C . ILE A 1 125 ? -13.718 5.495 -3.980 1.00 89.44 125 ILE A C 1
ATOM 854 O O . ILE A 1 125 ? -14.478 4.628 -3.534 1.00 89.44 125 ILE A O 1
ATOM 858 N N . MET A 1 126 ? -14.180 6.572 -4.625 1.00 84.19 126 MET A N 1
ATOM 859 C CA . MET A 1 126 ? -15.601 6.887 -4.772 1.00 84.19 126 MET A CA 1
ATOM 860 C C . MET A 1 126 ? -16.384 5.717 -5.386 1.00 84.19 126 MET A C 1
ATOM 862 O O . MET A 1 126 ? -15.989 5.148 -6.402 1.00 84.19 126 MET A O 1
ATOM 866 N N . GLY A 1 127 ? -17.505 5.351 -4.754 1.00 79.12 127 GLY A N 1
ATOM 867 C CA . GLY A 1 127 ? -18.360 4.224 -5.151 1.00 79.12 127 GLY A CA 1
ATOM 868 C C . GLY A 1 127 ? -17.757 2.849 -4.839 1.00 79.12 127 GLY A C 1
ATOM 869 O O . GLY A 1 127 ? -18.451 1.989 -4.300 1.00 79.12 127 GLY A O 1
ATOM 870 N N . GLY A 1 128 ? -16.456 2.668 -5.089 1.00 84.69 128 GLY A N 1
ATOM 871 C CA . GLY A 1 128 ? -15.718 1.436 -4.818 1.00 84.69 128 GLY A CA 1
ATOM 872 C C . GLY A 1 128 ? -15.768 1.015 -3.352 1.00 84.69 128 GLY A C 1
ATOM 873 O O . GLY A 1 128 ? -16.007 -0.155 -3.071 1.00 84.69 128 GLY A O 1
ATOM 874 N N . HIS A 1 129 ? -15.652 1.974 -2.427 1.00 84.62 129 HIS A N 1
ATOM 875 C CA . HIS A 1 129 ? -15.641 1.715 -0.982 1.00 84.62 129 HIS A CA 1
ATOM 876 C C . HIS A 1 129 ? -16.847 0.895 -0.474 1.00 84.62 129 HIS A C 1
ATOM 878 O O . HIS A 1 129 ? -16.706 0.125 0.467 1.00 84.62 129 HIS A O 1
ATOM 884 N N . HIS A 1 130 ? -18.021 1.019 -1.107 1.00 79.44 130 HIS A N 1
ATOM 885 C CA . HIS A 1 130 ? -19.257 0.329 -0.694 1.00 79.44 130 HIS A CA 1
ATOM 886 C C . HIS A 1 130 ? -19.562 -0.925 -1.525 1.00 79.44 130 HIS A C 1
ATOM 888 O O . HIS A 1 130 ? -20.518 -1.637 -1.230 1.00 79.44 130 HIS A O 1
ATOM 894 N N . GLY A 1 131 ? -18.811 -1.153 -2.602 1.00 75.00 131 GLY A N 1
ATOM 895 C CA . GLY A 1 131 ? -19.068 -2.220 -3.569 1.00 75.00 131 GLY A CA 1
ATOM 896 C C . GLY A 1 131 ? -18.114 -3.401 -3.450 1.00 75.00 131 GLY A C 1
ATOM 897 O O . GLY A 1 131 ? -18.149 -4.278 -4.310 1.00 75.00 131 GLY A O 1
ATOM 898 N N . LYS A 1 132 ? -17.228 -3.405 -2.448 1.00 80.75 132 LYS A N 1
ATOM 899 C CA . LYS A 1 132 ? -16.207 -4.440 -2.318 1.00 80.75 132 LYS A CA 1
ATOM 900 C C . LYS A 1 132 ? -16.811 -5.732 -1.782 1.00 80.75 132 LYS A C 1
ATOM 902 O O . LYS A 1 132 ? -17.321 -5.772 -0.665 1.00 80.75 132 LYS A O 1
ATOM 907 N N . ASP A 1 133 ? -16.687 -6.788 -2.570 1.00 85.19 133 ASP A N 1
ATOM 908 C CA . ASP A 1 133 ? -16.907 -8.152 -2.111 1.00 85.19 133 ASP A CA 1
ATOM 909 C C . ASP A 1 133 ? -15.643 -8.636 -1.391 1.00 85.19 133 ASP A C 1
ATOM 911 O O . ASP A 1 133 ? -14.556 -8.615 -1.958 1.00 85.19 133 ASP A O 1
ATOM 915 N N . MET A 1 134 ? -15.767 -9.041 -0.133 1.00 82.94 134 MET A N 1
ATOM 916 C CA . MET A 1 134 ? -14.648 -9.545 0.672 1.00 82.94 134 MET A CA 1
ATOM 917 C C . MET A 1 134 ? -14.547 -11.075 0.651 1.00 82.94 134 MET A C 1
ATOM 919 O O . MET A 1 134 ? -13.665 -11.633 1.284 1.00 82.94 134 MET A O 1
ATOM 923 N N . THR A 1 135 ? -15.453 -11.759 -0.047 1.00 87.56 135 THR A N 1
ATOM 924 C CA . THR A 1 135 ? -15.549 -13.228 -0.076 1.00 87.56 135 THR A CA 1
ATOM 925 C C . THR A 1 135 ? -14.986 -13.846 -1.354 1.00 87.56 135 THR A C 1
ATOM 927 O O . THR A 1 135 ? -14.841 -15.064 -1.448 1.00 87.56 135 THR A O 1
ATOM 930 N N . ALA A 1 136 ? -14.648 -13.012 -2.338 1.00 91.88 136 ALA A N 1
ATOM 931 C CA . ALA A 1 136 ? -14.221 -13.438 -3.660 1.00 91.88 136 ALA A CA 1
ATOM 932 C C . ALA A 1 136 ? -12.846 -12.881 -4.047 1.00 91.88 136 ALA A C 1
ATOM 934 O O . ALA A 1 136 ? -12.332 -11.914 -3.474 1.00 91.88 136 ALA A O 1
ATOM 935 N N . TRP A 1 137 ? -12.263 -13.503 -5.071 1.00 95.69 137 TRP A N 1
ATOM 936 C CA . TRP A 1 137 ? -11.077 -12.983 -5.737 1.00 95.69 137 TRP A CA 1
ATOM 937 C C . TRP A 1 137 ? -11.383 -11.647 -6.421 1.00 95.69 137 TRP A C 1
ATOM 939 O O . TRP A 1 137 ? -12.381 -11.500 -7.124 1.00 95.69 137 TRP A O 1
ATOM 949 N N . GLN A 1 138 ? -10.483 -10.693 -6.231 1.00 96.25 138 GLN A N 1
ATOM 950 C CA . GLN A 1 138 ? -10.506 -9.359 -6.806 1.00 96.25 138 GLN A CA 1
ATOM 951 C C . GLN A 1 138 ? -9.669 -9.372 -8.086 1.00 96.25 138 GLN A C 1
ATOM 953 O O . GLN A 1 138 ? -8.466 -9.617 -8.040 1.00 96.25 138 GLN A O 1
ATOM 958 N N . ASP A 1 139 ? -10.313 -9.143 -9.230 1.00 96.06 139 ASP A N 1
ATOM 959 C CA . ASP A 1 139 ? -9.710 -9.241 -10.570 1.00 96.06 139 ASP A CA 1
ATOM 960 C C . ASP A 1 139 ? -9.019 -7.944 -11.046 1.00 96.06 139 ASP A C 1
ATOM 962 O O . ASP A 1 139 ? -8.433 -7.904 -12.126 1.00 96.06 139 ASP A O 1
ATOM 966 N N . GLY A 1 140 ? -9.072 -6.873 -10.252 1.00 95.06 140 GLY A N 1
ATOM 967 C CA . GLY A 1 140 ? -8.472 -5.573 -10.549 1.00 95.06 140 GLY A CA 1
ATOM 968 C C . GLY A 1 140 ? -9.204 -4.746 -11.615 1.00 95.06 140 GLY A C 1
ATOM 969 O O . GLY A 1 140 ? -8.787 -3.626 -11.896 1.00 95.06 140 GLY A O 1
ATOM 970 N N . THR A 1 141 ? -10.302 -5.234 -12.204 1.00 95.00 141 THR A N 1
ATOM 971 C CA . THR A 1 141 ? -10.959 -4.586 -13.364 1.00 95.00 141 THR A CA 1
ATOM 972 C C . THR A 1 141 ? -11.704 -3.294 -13.028 1.00 95.00 141 THR A C 1
ATOM 974 O O . THR A 1 141 ? -12.068 -2.524 -13.915 1.00 95.00 141 THR A O 1
ATOM 977 N N . SER A 1 142 ? -11.951 -3.038 -11.746 1.00 93.25 142 SER A N 1
ATOM 978 C CA . SER A 1 142 ? -12.551 -1.798 -11.255 1.00 93.25 142 SER A CA 1
ATOM 979 C C . SER A 1 142 ? -12.055 -1.489 -9.847 1.00 93.25 142 SER A C 1
ATOM 981 O O . SER A 1 142 ? -11.434 -2.335 -9.201 1.00 93.25 142 SER A O 1
ATOM 983 N N . MET A 1 143 ? -12.390 -0.304 -9.331 1.00 91.81 143 MET A N 1
ATOM 984 C CA . MET A 1 143 ? -12.005 0.084 -7.973 1.00 91.81 143 MET A CA 1
ATOM 985 C C . MET A 1 143 ? -12.577 -0.876 -6.912 1.00 91.81 143 MET A C 1
ATOM 987 O O . MET A 1 143 ? -11.852 -1.364 -6.051 1.00 91.81 143 MET A O 1
ATOM 991 N N . ALA A 1 144 ? -13.864 -1.222 -7.030 1.00 91.62 144 ALA A N 1
ATOM 992 C CA . ALA A 1 144 ? -14.527 -2.184 -6.145 1.00 91.62 144 ALA A CA 1
ATOM 993 C C . ALA A 1 144 ? -13.939 -3.600 -6.251 1.00 91.62 144 ALA A C 1
ATOM 995 O O . ALA A 1 144 ? -13.964 -4.340 -5.275 1.00 91.62 144 ALA A O 1
ATOM 996 N N . LYS A 1 145 ? -13.410 -3.947 -7.431 1.00 94.75 145 LYS A N 1
ATOM 997 C CA . LYS A 1 145 ? -12.812 -5.249 -7.740 1.00 94.75 145 LYS A CA 1
ATOM 998 C C . LYS A 1 145 ? -11.291 -5.278 -7.594 1.00 94.75 145 LYS A C 1
ATOM 1000 O O . LYS A 1 145 ? -10.651 -6.201 -8.082 1.00 94.75 145 LYS A O 1
ATOM 1005 N N . SER A 1 146 ? -10.691 -4.254 -6.996 1.00 95.56 146 SER A N 1
ATOM 1006 C CA . SER A 1 146 ? -9.251 -4.191 -6.752 1.00 95.56 146 SER A CA 1
ATOM 1007 C C . SER A 1 146 ? -8.944 -4.624 -5.322 1.00 95.56 146 SER A C 1
ATOM 1009 O O . SER A 1 146 ? -9.578 -4.156 -4.368 1.00 95.56 146 SER A O 1
ATOM 1011 N N . TYR A 1 147 ? -7.942 -5.486 -5.152 1.00 95.69 147 TYR A N 1
ATOM 1012 C CA . TYR A 1 147 ? -7.493 -5.929 -3.835 1.00 95.69 147 TYR A CA 1
ATOM 1013 C C . TYR A 1 147 ? -7.137 -4.719 -2.961 1.00 95.69 147 TYR A C 1
ATOM 1015 O O . TYR A 1 147 ? -6.389 -3.843 -3.382 1.00 95.69 147 TYR A O 1
ATOM 1023 N N . ARG A 1 148 ? -7.728 -4.631 -1.760 1.00 93.88 148 ARG A N 1
ATOM 1024 C CA . ARG A 1 148 ? -7.581 -3.492 -0.820 1.00 93.88 148 ARG A CA 1
ATOM 1025 C C . ARG A 1 148 ? -7.778 -2.097 -1.431 1.00 93.88 148 ARG A C 1
ATOM 1027 O O . ARG A 1 148 ? -7.197 -1.135 -0.941 1.00 93.88 148 ARG A O 1
ATOM 1034 N N . PHE A 1 149 ? -8.590 -1.959 -2.480 1.00 94.94 149 PHE A N 1
ATOM 1035 C CA . PHE A 1 149 ? -8.705 -0.695 -3.217 1.00 94.94 149 PHE A CA 1
ATOM 1036 C C . PHE A 1 149 ? -7.362 -0.208 -3.794 1.00 94.94 149 PHE A C 1
ATOM 1038 O O . PHE A 1 149 ? -7.199 0.977 -4.059 1.00 94.94 149 PHE A O 1
ATOM 1045 N N . LEU A 1 150 ? -6.387 -1.090 -4.006 1.00 95.88 150 LEU A N 1
ATOM 1046 C CA . LEU A 1 150 ? -5.139 -0.781 -4.697 1.00 95.88 150 LEU A CA 1
ATOM 1047 C C . LEU A 1 150 ? -5.420 -0.893 -6.194 1.00 95.88 150 LEU A C 1
ATOM 1049 O O . LEU A 1 150 ? -5.480 -1.990 -6.739 1.00 95.88 150 LEU A O 1
ATOM 1053 N N . ASN A 1 151 ? -5.695 0.234 -6.850 1.00 95.25 151 ASN A N 1
ATOM 1054 C CA . ASN A 1 151 ? -6.307 0.247 -8.182 1.00 95.25 151 ASN A CA 1
ATOM 1055 C C . ASN A 1 151 ? -5.561 -0.642 -9.192 1.00 95.25 151 ASN A C 1
ATOM 1057 O O . ASN A 1 151 ? -4.385 -0.388 -9.471 1.00 95.25 151 ASN A O 1
ATOM 1061 N N . GLY A 1 152 ? -6.244 -1.654 -9.735 1.00 95.62 152 GLY A N 1
ATOM 1062 C CA . GLY A 1 152 ? -5.705 -2.611 -10.705 1.00 95.62 152 GLY A CA 1
ATOM 1063 C C . GLY A 1 152 ? -4.999 -3.832 -10.107 1.00 95.62 152 GLY A C 1
ATOM 1064 O O . GLY A 1 152 ? -4.581 -4.698 -10.866 1.00 95.62 152 GLY A O 1
ATOM 1065 N N . VAL A 1 153 ? -4.848 -3.918 -8.783 1.00 96.75 153 VAL A N 1
ATOM 1066 C CA . VAL A 1 153 ? -4.191 -5.049 -8.110 1.00 96.75 153 VAL A CA 1
ATOM 1067 C C . VAL A 1 153 ? -5.172 -6.194 -7.904 1.00 96.75 153 VAL A C 1
ATOM 1069 O O . VAL A 1 153 ? -6.313 -5.987 -7.479 1.00 96.75 153 VAL A O 1
ATOM 1072 N N . GLN A 1 154 ? -4.693 -7.406 -8.161 1.00 96.88 154 GLN A N 1
ATOM 1073 C CA . GLN A 1 154 ? -5.427 -8.647 -7.981 1.00 96.88 154 GLN A CA 1
ATOM 1074 C C . GLN A 1 154 ? -5.082 -9.332 -6.657 1.00 96.88 154 GLN A C 1
ATOM 1076 O O . GLN A 1 154 ? -3.948 -9.266 -6.177 1.00 96.88 154 GLN A O 1
ATOM 1081 N N . GLY A 1 155 ? -6.057 -10.027 -6.078 1.00 95.31 155 GLY A N 1
ATOM 1082 C CA . GLY A 1 155 ? -5.859 -10.777 -4.839 1.00 95.31 155 GLY A CA 1
ATOM 1083 C C . GLY A 1 155 ? -7.160 -11.146 -4.141 1.00 95.31 155 GLY A C 1
ATOM 1084 O O . GLY A 1 155 ? -8.249 -10.875 -4.633 1.00 95.31 155 GLY A O 1
ATOM 1085 N N . MET A 1 156 ? -7.061 -11.742 -2.962 1.00 94.38 156 MET A N 1
ATOM 1086 C CA . MET A 1 156 ? -8.194 -12.081 -2.104 1.00 94.38 156 MET A CA 1
ATOM 1087 C C . MET A 1 156 ? -7.8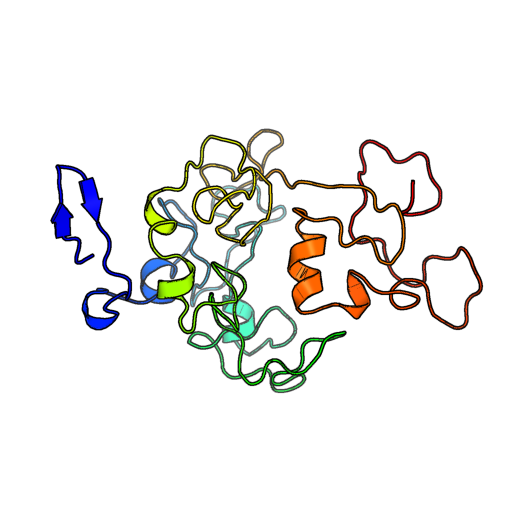67 -11.668 -0.677 1.00 94.38 156 MET A C 1
ATOM 1089 O O . MET A 1 156 ? -6.797 -11.995 -0.168 1.00 94.38 156 MET A O 1
ATOM 1093 N N . GLU A 1 157 ? -8.787 -10.934 -0.063 1.00 92.81 157 GLU A N 1
ATOM 1094 C CA . GLU A 1 157 ? -8.665 -10.493 1.322 1.00 92.81 157 GLU A CA 1
ATOM 1095 C C . GLU A 1 157 ? -9.327 -11.515 2.242 1.00 92.81 157 GLU A C 1
ATOM 1097 O O . GLU A 1 157 ? -10.446 -11.944 1.975 1.00 92.81 157 GLU A O 1
ATOM 1102 N N . ASP A 1 158 ? -8.660 -11.879 3.329 1.00 92.31 158 ASP A N 1
ATOM 1103 C CA . ASP A 1 158 ? -9.283 -12.604 4.425 1.00 92.31 158 ASP A CA 1
ATOM 1104 C C . ASP A 1 158 ? -10.367 -11.738 5.089 1.00 92.31 158 ASP A C 1
ATOM 1106 O O . ASP A 1 158 ? -10.191 -10.539 5.306 1.00 92.31 158 ASP A O 1
ATOM 1110 N N . ASN A 1 159 ? -11.490 -12.341 5.479 1.00 90.12 159 ASN A N 1
ATOM 1111 C CA . ASN A 1 159 ? -12.614 -11.611 6.071 1.00 90.12 159 ASN A CA 1
ATOM 1112 C C . ASN A 1 159 ? -12.267 -10.873 7.376 1.00 90.12 159 ASN A C 1
ATOM 1114 O O . ASN A 1 159 ? -13.000 -9.966 7.762 1.00 90.12 159 ASN A O 1
ATOM 1118 N N . SER A 1 160 ? -11.186 -11.259 8.062 1.00 90.50 160 SER A N 1
ATOM 1119 C CA . SER A 1 160 ? -10.667 -10.577 9.255 1.00 90.50 160 SER A CA 1
ATOM 1120 C C . SER A 1 160 ? -9.382 -9.797 8.970 1.00 90.50 160 SER A C 1
ATOM 1122 O O . SER A 1 160 ? -8.605 -9.551 9.890 1.00 90.50 160 SER A O 1
ATOM 1124 N N . PHE A 1 161 ? -9.135 -9.428 7.711 1.00 92.12 161 PHE A N 1
ATOM 1125 C CA . PHE A 1 161 ? -7.966 -8.658 7.278 1.00 92.12 161 PHE A CA 1
ATOM 1126 C C . PHE A 1 161 ? -6.628 -9.317 7.640 1.00 92.12 161 PHE A C 1
ATOM 1128 O O . PHE A 1 161 ? -5.631 -8.632 7.875 1.00 92.12 161 PHE A O 1
ATOM 1135 N N . GLU A 1 162 ? -6.617 -10.654 7.697 1.00 91.38 162 GLU A N 1
ATOM 1136 C CA . GLU A 1 162 ? -5.460 -11.463 8.097 1.00 91.38 162 GLU A CA 1
ATOM 1137 C C . GLU A 1 162 ? -5.027 -11.233 9.558 1.00 91.38 162 GLU A C 1
ATOM 1139 O O . GLU A 1 162 ? -3.877 -11.446 9.932 1.00 91.38 162 GLU A O 1
ATOM 1144 N N . LEU A 1 163 ? -5.958 -10.831 10.427 1.00 93.38 163 LEU A N 1
ATOM 1145 C CA . LEU A 1 163 ? -5.753 -10.883 11.874 1.00 93.38 163 LEU A CA 1
ATOM 1146 C C . LEU A 1 163 ? -5.582 -12.345 12.311 1.00 93.38 163 LEU A C 1
ATOM 1148 O O . LEU A 1 163 ? -6.464 -13.154 12.029 1.00 93.38 163 LEU A O 1
ATOM 1152 N N . GLN A 1 164 ? -4.520 -12.687 13.045 1.00 93.19 164 GLN A N 1
ATOM 1153 C CA . GLN A 1 164 ? -4.250 -14.060 13.516 1.00 93.19 164 GLN A CA 1
ATOM 1154 C C . GLN A 1 164 ? -4.231 -15.095 12.380 1.00 93.19 164 GLN A C 1
ATOM 1156 O O . GLN A 1 164 ? -5.121 -15.953 12.311 1.00 93.19 164 GLN A O 1
ATOM 1161 N N . PRO A 1 165 ? -3.260 -14.999 11.457 1.00 92.44 165 PRO A N 1
ATOM 1162 C CA . PRO A 1 165 ? -3.271 -15.789 10.240 1.00 92.44 165 PRO A CA 1
ATOM 1163 C C . PRO A 1 165 ? -3.105 -17.285 10.506 1.00 92.44 165 PRO A C 1
ATOM 1165 O O . PRO A 1 165 ? -2.389 -17.717 11.408 1.00 92.44 165 PRO A O 1
ATOM 1168 N N . THR A 1 166 ? -3.736 -18.093 9.660 1.00 91.81 166 THR A N 1
ATOM 1169 C CA . THR A 1 166 ? -3.538 -19.545 9.601 1.00 91.81 166 THR A CA 1
ATOM 1170 C C . THR A 1 166 ? -3.456 -19.997 8.146 1.00 91.81 166 THR A C 1
ATOM 1172 O O . THR A 1 166 ? -3.752 -19.240 7.218 1.00 91.81 166 THR A O 1
ATOM 1175 N N . ALA A 1 167 ? -3.145 -21.274 7.919 1.00 90.81 167 ALA A N 1
ATOM 1176 C CA . ALA A 1 167 ? -3.136 -21.854 6.577 1.00 90.81 167 ALA A CA 1
ATOM 1177 C C . ALA A 1 167 ? -4.476 -21.718 5.821 1.00 90.81 167 ALA A C 1
ATOM 1179 O O . ALA A 1 167 ? -4.483 -21.823 4.602 1.00 90.81 167 ALA A O 1
ATOM 1180 N N . SER A 1 168 ? -5.602 -21.468 6.499 1.00 89.31 168 SER A N 1
ATOM 1181 C CA . SER A 1 168 ? -6.905 -21.209 5.863 1.00 89.31 168 SER A CA 1
ATOM 1182 C C . SER A 1 168 ? -7.407 -19.772 6.031 1.00 89.31 168 SER A C 1
ATOM 1184 O O . SER A 1 168 ? -8.410 -19.421 5.419 1.00 89.31 168 SER A O 1
ATOM 1186 N N . LYS A 1 169 ? -6.737 -18.962 6.858 1.00 90.75 169 LYS A N 1
ATOM 1187 C CA . LYS A 1 169 ? -7.095 -17.579 7.191 1.00 90.75 169 LYS A CA 1
ATOM 1188 C C . LYS A 1 169 ? -5.922 -16.667 6.839 1.00 90.75 169 LYS A C 1
ATOM 1190 O O . LYS A 1 169 ? -5.091 -16.373 7.692 1.00 90.75 169 LYS A O 1
ATOM 1195 N N . HIS A 1 170 ? -5.797 -16.310 5.568 1.00 91.88 170 HIS A N 1
ATOM 1196 C CA . HIS A 1 170 ? -4.699 -15.488 5.062 1.00 91.88 170 HIS A CA 1
ATOM 1197 C C . HIS A 1 170 ? -5.104 -14.789 3.767 1.00 91.88 170 HIS A C 1
ATOM 1199 O O . HIS A 1 170 ? -5.988 -15.255 3.039 1.00 91.88 170 HIS A O 1
ATOM 1205 N N . ASN A 1 171 ? -4.427 -13.686 3.465 1.00 93.38 171 ASN A N 1
ATOM 1206 C CA . ASN A 1 171 ? -4.609 -13.001 2.194 1.00 93.38 171 ASN A CA 1
ATOM 1207 C C . ASN A 1 171 ? -3.907 -13.759 1.073 1.00 93.38 171 ASN A C 1
ATOM 1209 O O . ASN A 1 171 ? -2.849 -14.355 1.267 1.00 93.38 171 ASN A O 1
ATOM 1213 N N . LYS A 1 172 ? -4.463 -13.691 -0.135 1.00 92.31 172 LYS A N 1
ATOM 1214 C CA . LYS A 1 172 ? -3.844 -14.274 -1.329 1.00 92.31 172 LYS A CA 1
ATOM 1215 C C . LYS A 1 172 ? -3.478 -13.170 -2.295 1.00 92.31 172 LYS A C 1
ATOM 1217 O O . LYS A 1 172 ? -4.319 -12.351 -2.660 1.00 92.31 172 LYS A O 1
ATOM 1222 N N . TYR A 1 173 ? -2.231 -13.185 -2.734 1.00 91.00 173 TYR A N 1
ATOM 1223 C CA . TYR A 1 173 ? -1.676 -12.180 -3.624 1.00 91.00 173 TYR A CA 1
ATOM 1224 C C . TYR A 1 173 ? -1.481 -12.784 -5.009 1.00 91.00 173 TYR A C 1
ATOM 1226 O O . TYR A 1 173 ? -1.021 -13.918 -5.139 1.00 91.00 173 TYR A O 1
ATOM 1234 N N . TYR A 1 174 ? -1.839 -12.034 -6.047 1.00 91.69 174 TYR A N 1
ATOM 1235 C CA . TYR A 1 174 ? -1.498 -12.417 -7.409 1.00 91.69 174 TYR A CA 1
ATOM 1236 C C . TYR A 1 174 ? 0.007 -12.243 -7.632 1.00 91.69 174 TYR A C 1
ATOM 1238 O O . TYR A 1 174 ? 0.538 -11.152 -7.413 1.00 91.69 174 TYR A O 1
ATOM 1246 N N . GLY A 1 175 ? 0.670 -13.316 -8.058 1.00 86.38 175 GLY A N 1
ATOM 1247 C CA . GLY A 1 175 ? 2.072 -13.318 -8.467 1.00 86.38 175 GLY A CA 1
ATOM 1248 C C . GLY A 1 175 ? 2.188 -13.725 -9.930 1.00 86.38 175 GLY A C 1
ATOM 1249 O O . GLY A 1 175 ? 1.417 -14.559 -10.411 1.00 86.38 175 GLY A O 1
ATOM 1250 N N . ARG A 1 176 ? 3.139 -13.126 -10.647 1.00 85.12 176 ARG A N 1
ATOM 1251 C CA . ARG A 1 176 ? 3.395 -13.435 -12.055 1.00 85.12 176 ARG A CA 1
ATOM 1252 C C . ARG A 1 176 ? 4.886 -13.317 -12.326 1.00 85.12 176 ARG A C 1
ATOM 1254 O O . ARG A 1 176 ? 5.437 -12.229 -12.215 1.00 85.12 176 ARG A O 1
ATOM 1261 N N . SER A 1 177 ? 5.507 -14.402 -12.787 1.00 80.69 177 SER A N 1
ATOM 1262 C CA . SER A 1 177 ? 6.884 -14.333 -13.281 1.00 80.69 177 SER A CA 1
ATOM 1263 C C . SER A 1 177 ? 6.992 -13.348 -14.440 1.00 80.69 177 SER A C 1
ATOM 1265 O O . SER A 1 177 ? 6.191 -13.368 -15.384 1.00 80.69 177 SER A O 1
ATOM 1267 N N . ARG A 1 178 ? 8.000 -12.488 -14.356 1.00 80.69 178 ARG A N 1
ATOM 1268 C CA . ARG A 1 178 ? 8.317 -11.501 -15.385 1.00 80.69 178 ARG A CA 1
ATOM 1269 C C . ARG A 1 178 ? 8.971 -12.182 -16.579 1.00 80.69 178 ARG A C 1
ATOM 1271 O O . ARG A 1 178 ? 9.714 -13.139 -16.408 1.00 80.69 178 ARG A O 1
ATOM 1278 N N . VAL A 1 179 ? 8.748 -11.661 -17.784 1.00 80.75 179 VAL A N 1
ATOM 1279 C CA . VAL A 1 179 ? 9.471 -12.137 -18.987 1.00 80.75 179 VAL A CA 1
ATOM 1280 C C . VAL A 1 179 ? 10.731 -11.317 -19.283 1.00 80.75 179 VAL A C 1
ATOM 1282 O O . VAL A 1 179 ? 11.586 -11.729 -20.059 1.00 80.75 179 VAL A O 1
ATOM 1285 N N . SER A 1 180 ? 10.846 -10.123 -18.694 1.00 79.88 180 SER A N 1
ATOM 1286 C CA . SER A 1 180 ? 12.019 -9.247 -18.798 1.00 79.88 180 SER A CA 1
ATOM 1287 C C . SER A 1 180 ? 11.999 -8.173 -17.705 1.00 79.88 180 SER A C 1
ATOM 1289 O O . SER A 1 180 ? 10.977 -7.960 -17.057 1.00 79.88 180 SER A O 1
ATOM 1291 N N . GLU A 1 181 ? 13.101 -7.440 -17.555 1.00 75.75 181 GLU A N 1
ATOM 1292 C CA . GLU A 1 181 ? 13.251 -6.303 -16.626 1.00 75.75 181 GLU A CA 1
ATOM 1293 C C . GLU A 1 181 ? 12.218 -5.178 -16.832 1.00 75.75 181 GLU A C 1
ATOM 1295 O O . GLU A 1 181 ? 11.913 -4.414 -15.915 1.00 75.75 181 GLU A O 1
ATOM 1300 N N . THR A 1 182 ? 11.696 -5.033 -18.053 1.00 79.06 182 THR A N 1
ATOM 1301 C CA . THR A 1 182 ? 10.688 -4.020 -18.396 1.00 79.06 182 THR A CA 1
ATOM 1302 C C . THR A 1 182 ? 9.259 -4.538 -18.263 1.00 79.06 182 THR A C 1
ATOM 1304 O O . THR A 1 182 ? 8.319 -3.757 -18.415 1.00 79.06 182 THR A O 1
ATOM 1307 N N . ASP A 1 183 ? 9.069 -5.826 -17.963 1.00 85.44 183 ASP A N 1
ATOM 1308 C CA . ASP A 1 183 ? 7.751 -6.369 -17.658 1.00 85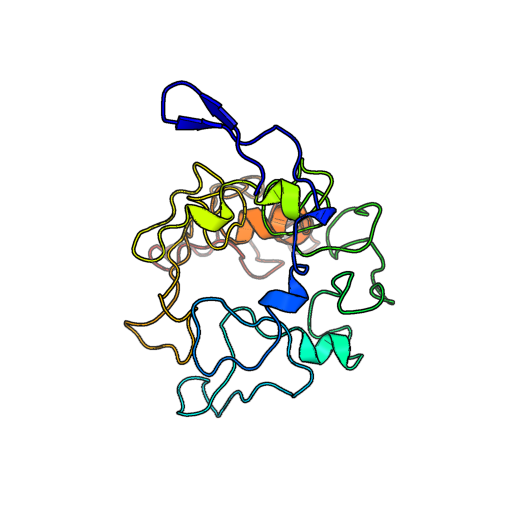.44 183 ASP A CA 1
ATOM 1309 C C . ASP A 1 183 ? 7.287 -5.829 -16.304 1.00 85.44 183 ASP A C 1
ATOM 1311 O O . ASP A 1 183 ? 7.849 -6.142 -15.255 1.00 85.44 183 ASP A O 1
ATOM 1315 N N . LEU A 1 184 ? 6.234 -5.015 -16.338 1.00 86.00 184 LEU A N 1
ATOM 1316 C CA . LEU A 1 184 ? 5.650 -4.414 -15.145 1.00 86.00 184 LEU A CA 1
ATOM 1317 C C . LEU A 1 184 ? 4.944 -5.431 -14.245 1.00 86.00 184 LEU A C 1
ATOM 1319 O O . LEU A 1 184 ? 4.540 -5.047 -13.155 1.00 86.00 184 LEU A O 1
ATOM 1323 N N . ALA A 1 185 ? 4.733 -6.672 -14.705 1.00 88.38 185 ALA A N 1
ATOM 1324 C CA . ALA A 1 185 ? 3.960 -7.691 -14.001 1.00 88.38 185 ALA A CA 1
ATOM 1325 C C . ALA A 1 185 ? 2.564 -7.192 -13.588 1.00 88.38 185 ALA A C 1
ATOM 1327 O O . ALA A 1 185 ? 2.137 -7.310 -12.446 1.00 88.38 185 ALA A O 1
ATOM 1328 N N . ALA A 1 186 ? 1.841 -6.588 -14.536 1.00 92.44 186 ALA A N 1
ATOM 1329 C CA . ALA A 1 186 ? 0.578 -5.908 -14.260 1.00 92.44 186 ALA A CA 1
ATOM 1330 C C . ALA A 1 186 ? -0.393 -6.741 -13.397 1.00 92.44 186 ALA A C 1
ATOM 1332 O O . ALA A 1 186 ? -0.681 -7.903 -13.690 1.00 92.44 186 ALA A O 1
ATOM 1333 N N . GLY A 1 187 ? -0.924 -6.106 -12.351 1.00 94.38 187 GLY A N 1
ATOM 1334 C CA . GLY A 1 187 ? -1.903 -6.696 -11.439 1.00 94.38 187 GLY A CA 1
ATOM 1335 C C . GLY A 1 187 ? -1.313 -7.280 -10.159 1.00 94.38 187 GLY A C 1
ATOM 1336 O O . GLY A 1 187 ? -2.071 -7.586 -9.243 1.00 94.38 187 GLY A O 1
ATOM 1337 N N . THR A 1 188 ? 0.008 -7.408 -10.053 1.00 94.44 188 THR A N 1
ATOM 1338 C CA . THR A 1 188 ? 0.675 -7.881 -8.833 1.00 94.44 188 THR A CA 1
ATOM 1339 C C . THR A 1 188 ? 0.904 -6.740 -7.839 1.00 94.44 188 THR A C 1
ATOM 1341 O O . THR A 1 188 ? 0.861 -5.556 -8.196 1.00 94.44 188 THR A O 1
ATOM 1344 N N . ILE A 1 189 ? 1.211 -7.081 -6.585 1.00 94.31 189 ILE A N 1
ATOM 1345 C CA . ILE A 1 189 ? 1.648 -6.101 -5.576 1.00 94.31 189 ILE A CA 1
ATOM 1346 C C . ILE A 1 189 ? 2.953 -5.414 -6.005 1.00 94.31 189 ILE A C 1
ATOM 1348 O O . ILE A 1 189 ? 3.091 -4.205 -5.833 1.00 94.31 189 ILE A O 1
ATOM 1352 N N . SER A 1 190 ? 3.876 -6.145 -6.635 1.00 91.88 190 SER A N 1
ATOM 1353 C CA . SER A 1 190 ? 5.141 -5.590 -7.132 1.00 91.88 190 SER A CA 1
ATOM 1354 C C . SER A 1 190 ? 4.914 -4.483 -8.162 1.00 91.88 190 SER A C 1
ATOM 1356 O O . SER A 1 190 ? 5.469 -3.389 -8.040 1.00 91.88 190 SER A O 1
ATOM 1358 N N . SER A 1 191 ? 3.999 -4.714 -9.112 1.00 92.12 191 SER A N 1
ATOM 1359 C CA . SER A 1 191 ? 3.606 -3.712 -10.110 1.00 92.12 191 SER A CA 1
ATOM 1360 C C . SER A 1 191 ? 3.013 -2.448 -9.483 1.00 92.12 191 SER A C 1
ATOM 1362 O O . SER A 1 191 ? 3.163 -1.347 -10.016 1.00 92.12 191 SER A O 1
ATOM 1364 N N . HIS A 1 192 ? 2.344 -2.591 -8.335 1.00 94.94 192 HIS A N 1
ATOM 1365 C CA . HIS A 1 192 ? 1.766 -1.479 -7.594 1.00 94.94 192 HIS A CA 1
ATOM 1366 C C . HIS A 1 192 ? 2.844 -0.651 -6.891 1.00 94.94 192 HIS A C 1
ATOM 1368 O O . HIS A 1 192 ? 2.885 0.565 -7.074 1.00 94.94 192 HIS A O 1
ATOM 1374 N N . CYS A 1 193 ? 3.755 -1.302 -6.161 1.00 94.00 193 CYS A N 1
ATOM 1375 C CA . CYS A 1 193 ? 4.888 -0.642 -5.510 1.00 94.00 193 CYS A CA 1
ATOM 1376 C C . CYS A 1 193 ? 5.794 0.067 -6.531 1.00 94.00 193 CYS A C 1
ATOM 1378 O O . CYS A 1 193 ? 6.221 1.205 -6.319 1.00 94.00 193 CYS A O 1
ATOM 1380 N N . GLY A 1 194 ? 6.011 -0.558 -7.693 1.00 90.75 194 GLY A N 1
ATOM 1381 C CA . GLY A 1 194 ? 6.820 -0.019 -8.786 1.00 90.75 194 GLY A CA 1
ATOM 1382 C C . GLY A 1 194 ? 6.281 1.239 -9.464 1.00 90.75 194 GLY A C 1
ATOM 1383 O O . GLY A 1 194 ? 6.984 1.815 -10.290 1.00 90.75 194 GLY A O 1
ATOM 1384 N N . ARG A 1 195 ? 5.073 1.702 -9.118 1.00 90.19 195 ARG A N 1
ATOM 1385 C CA . ARG A 1 195 ? 4.549 3.003 -9.575 1.00 90.19 195 ARG A CA 1
ATOM 1386 C C . ARG A 1 195 ? 5.339 4.174 -9.000 1.00 90.19 195 ARG A C 1
ATOM 1388 O O . ARG A 1 195 ? 5.513 5.176 -9.684 1.00 90.19 195 ARG A O 1
ATOM 1395 N N . CYS A 1 196 ? 5.808 4.029 -7.763 1.00 92.06 196 CYS A N 1
ATOM 1396 C CA . CYS A 1 196 ? 6.602 5.040 -7.067 1.00 92.06 196 CYS A CA 1
ATOM 1397 C C . CYS A 1 196 ? 8.058 4.594 -6.895 1.00 92.06 196 CYS A C 1
ATOM 1399 O O . CYS A 1 196 ? 8.954 5.426 -6.933 1.00 92.06 196 CYS A O 1
ATOM 1401 N N . HIS A 1 197 ? 8.299 3.289 -6.754 1.00 91.44 197 HIS A N 1
ATOM 1402 C CA . HIS A 1 197 ? 9.610 2.697 -6.476 1.00 91.44 197 HIS A CA 1
ATOM 1403 C C . HIS A 1 197 ? 10.182 1.980 -7.706 1.00 91.44 197 HIS A C 1
ATOM 1405 O O . HIS A 1 197 ? 10.545 0.804 -7.642 1.00 91.44 197 HIS A O 1
ATOM 1411 N N . GLY A 1 198 ? 10.201 2.683 -8.843 1.00 86.50 198 GLY A N 1
ATOM 1412 C CA . GLY A 1 198 ? 10.531 2.128 -10.158 1.00 86.50 198 GLY A CA 1
ATOM 1413 C C . GLY A 1 198 ? 11.825 1.323 -10.154 1.00 86.50 198 GLY A C 1
ATOM 1414 O O . GLY A 1 198 ? 11.777 0.131 -10.426 1.00 86.50 198 GLY A O 1
ATOM 1415 N N . ASP A 1 199 ? 12.940 1.912 -9.708 1.00 84.81 199 ASP A N 1
ATOM 1416 C CA . ASP A 1 199 ? 14.270 1.279 -9.751 1.00 84.81 199 ASP A CA 1
ATOM 1417 C C . ASP A 1 199 ? 14.360 -0.061 -8.981 1.00 84.81 199 ASP A C 1
ATOM 1419 O O . ASP A 1 199 ? 15.313 -0.820 -9.172 1.00 84.81 199 ASP A O 1
ATOM 1423 N N . PHE A 1 200 ? 13.396 -0.364 -8.104 1.00 85.12 200 PHE A N 1
ATOM 1424 C CA . PHE A 1 200 ? 13.331 -1.625 -7.363 1.00 85.12 200 PHE A CA 1
ATOM 1425 C C . PHE A 1 200 ? 12.403 -2.667 -7.992 1.00 85.12 200 PHE A C 1
ATOM 1427 O O . PHE A 1 200 ? 12.606 -3.857 -7.770 1.00 85.12 200 PHE A O 1
ATOM 1434 N N . HIS A 1 201 ? 11.407 -2.245 -8.773 1.00 85.50 201 HIS A N 1
ATOM 1435 C CA . HIS A 1 201 ? 10.322 -3.111 -9.246 1.00 85.50 201 HIS A CA 1
ATOM 1436 C C . HIS A 1 201 ? 10.193 -3.188 -10.771 1.00 85.50 201 HIS A C 1
ATOM 1438 O O . HIS A 1 201 ? 9.550 -4.110 -11.268 1.00 85.50 201 HIS A O 1
ATOM 1444 N N . ASN A 1 202 ? 10.802 -2.281 -11.536 1.00 76.56 202 ASN A N 1
ATOM 1445 C CA . ASN A 1 202 ? 10.846 -2.325 -12.999 1.00 76.56 202 ASN A CA 1
ATOM 1446 C C . ASN A 1 202 ? 12.005 -1.483 -13.569 1.00 76.56 202 ASN A C 1
ATOM 1448 O O . ASN A 1 202 ? 12.613 -0.661 -12.893 1.00 76.56 202 ASN A O 1
ATOM 1452 N N . GLY A 1 203 ? 12.307 -1.672 -14.851 1.00 69.56 203 GLY A N 1
ATOM 1453 C CA . GLY A 1 203 ? 13.139 -0.740 -15.611 1.00 69.56 203 GLY A CA 1
ATOM 1454 C C . GLY A 1 203 ? 14.359 -1.396 -16.238 1.00 69.56 203 GLY A C 1
ATOM 1455 O O . GLY A 1 203 ? 15.110 -2.125 -15.593 1.00 69.56 203 GLY A O 1
ATOM 1456 N N . SER A 1 204 ? 14.565 -1.101 -17.524 1.00 69.81 204 SER A N 1
ATOM 1457 C CA . SER A 1 204 ? 15.682 -1.631 -18.307 1.00 69.81 204 SER A CA 1
ATOM 1458 C C . SER A 1 204 ? 17.009 -1.278 -17.649 1.00 69.81 204 SER A C 1
ATOM 1460 O O . SER A 1 204 ? 17.386 -0.106 -17.597 1.00 69.81 204 SER A O 1
ATOM 1462 N N . GLY A 1 205 ? 17.721 -2.295 -17.162 1.00 65.31 205 GLY A N 1
ATOM 1463 C CA . GLY A 1 205 ? 18.969 -2.079 -16.450 1.00 65.31 205 GLY A CA 1
ATOM 1464 C C . GLY A 1 205 ? 18.760 -1.247 -15.186 1.00 65.31 205 GLY A C 1
ATOM 1465 O O . GLY A 1 205 ? 19.538 -0.345 -14.915 1.00 65.31 205 GLY A O 1
ATOM 1466 N N . LYS A 1 206 ? 17.696 -1.478 -14.426 1.00 65.81 206 LYS A N 1
ATOM 1467 C CA . LYS A 1 206 ? 17.504 -0.861 -13.104 1.00 65.81 206 LYS A CA 1
ATOM 1468 C C . LYS A 1 206 ? 17.497 -1.904 -11.998 1.00 65.81 206 LYS A C 1
ATOM 1470 O O . LYS A 1 206 ? 18.076 -1.672 -10.936 1.00 65.81 206 LYS A O 1
ATOM 1475 N N . ILE A 1 207 ? 16.947 -3.078 -12.300 1.00 66.31 207 ILE A N 1
ATOM 1476 C CA . ILE A 1 207 ? 16.938 -4.219 -11.388 1.00 66.31 207 ILE A CA 1
ATOM 1477 C C . ILE A 1 207 ? 18.211 -5.053 -11.602 1.00 66.31 207 ILE A C 1
ATOM 1479 O O . ILE A 1 207 ? 18.851 -5.433 -10.624 1.00 66.31 207 ILE A O 1
ATOM 1483 N N . ALA A 1 208 ? 18.643 -5.229 -12.859 1.00 55.91 208 ALA A N 1
ATOM 1484 C CA . ALA A 1 208 ? 19.876 -5.933 -13.231 1.00 55.91 208 ALA A CA 1
ATOM 1485 C C . ALA A 1 208 ? 21.056 -5.056 -13.699 1.00 55.91 208 ALA A C 1
ATOM 1487 O O . ALA A 1 208 ? 22.071 -5.631 -14.091 1.00 55.91 208 ALA A O 1
ATOM 1488 N N . SER A 1 209 ? 21.007 -3.708 -13.663 1.00 49.72 209 SER A N 1
ATOM 1489 C CA . SER A 1 209 ? 22.241 -2.927 -13.922 1.00 49.72 209 SER A CA 1
ATOM 1490 C C . SER A 1 209 ? 23.034 -2.604 -12.664 1.00 49.72 209 SER A C 1
ATOM 1492 O O . SER A 1 209 ? 22.531 -2.110 -11.654 1.00 49.72 209 SER A O 1
ATOM 1494 N N . GLY A 1 210 ? 24.320 -2.906 -12.773 1.00 52.59 210 GLY A N 1
ATOM 1495 C CA . GLY A 1 210 ? 25.366 -2.732 -11.785 1.00 52.59 210 GLY A CA 1
ATOM 1496 C C . GLY A 1 210 ? 26.653 -3.335 -12.341 1.00 52.59 210 GLY A C 1
ATOM 1497 O O . GLY A 1 210 ? 26.674 -3.896 -13.433 1.00 52.59 210 GLY A O 1
ATOM 1498 N N . ILE A 1 211 ? 27.748 -3.189 -11.600 1.00 52.94 211 ILE A N 1
ATOM 1499 C CA . ILE A 1 211 ? 29.093 -3.593 -12.047 1.00 52.94 211 ILE A CA 1
ATOM 1500 C C . ILE A 1 211 ? 29.255 -5.128 -12.081 1.00 52.94 211 ILE A C 1
ATOM 1502 O O . ILE A 1 211 ? 30.184 -5.645 -12.699 1.00 52.94 211 ILE A O 1
ATOM 1506 N N . PHE A 1 212 ? 28.348 -5.876 -11.449 1.00 48.00 212 PHE A N 1
ATOM 1507 C CA . PHE A 1 212 ? 28.369 -7.335 -11.479 1.00 48.00 212 PHE A CA 1
ATOM 1508 C C . PHE A 1 212 ? 27.652 -7.805 -12.752 1.00 48.00 212 PHE A C 1
ATOM 1510 O O . PHE A 1 212 ? 26.494 -7.461 -12.955 1.00 48.00 212 PHE A O 1
ATOM 1517 N N . GLY A 1 213 ? 28.379 -8.500 -13.634 1.00 46.81 213 GLY A N 1
ATOM 1518 C CA . GLY A 1 213 ? 27.997 -8.778 -15.025 1.00 46.81 213 GLY A CA 1
ATOM 1519 C C . GLY A 1 213 ? 26.651 -9.483 -15.256 1.00 46.81 213 GLY A C 1
ATOM 1520 O O . GLY A 1 213 ? 25.904 -9.803 -14.339 1.00 46.81 213 GLY A O 1
ATOM 1521 N N . ALA A 1 214 ? 26.336 -9.735 -16.528 1.00 53.47 214 ALA A N 1
ATOM 1522 C CA . ALA A 1 214 ? 25.056 -10.313 -16.936 1.00 53.47 214 ALA A CA 1
ATOM 1523 C C . ALA A 1 214 ? 24.728 -11.622 -16.184 1.00 53.47 214 ALA A C 1
ATOM 1525 O O . ALA A 1 214 ? 25.542 -12.543 -16.152 1.00 53.47 214 ALA A O 1
ATOM 1526 N N . GLY A 1 215 ? 23.517 -11.711 -15.622 1.00 51.34 215 GLY A N 1
ATOM 1527 C CA . GLY A 1 215 ? 22.971 -12.948 -15.050 1.00 51.34 215 GLY A CA 1
ATOM 1528 C C . GLY A 1 215 ? 23.056 -13.102 -13.528 1.00 51.34 215 GLY A C 1
ATOM 1529 O O . GLY A 1 215 ? 22.608 -14.130 -13.027 1.00 51.34 215 GLY A O 1
ATOM 1530 N N . VAL A 1 216 ? 23.570 -12.118 -12.778 1.00 56.28 216 VAL A N 1
ATOM 1531 C CA . VAL A 1 216 ? 23.506 -12.134 -11.303 1.00 56.28 216 VAL A CA 1
ATOM 1532 C C . VAL A 1 216 ? 22.391 -11.243 -10.764 1.00 56.28 216 VAL A C 1
ATOM 1534 O O . VAL A 1 216 ? 22.115 -10.167 -11.292 1.00 56.28 216 VAL A O 1
ATOM 1537 N N . TRP A 1 217 ? 21.756 -11.683 -9.679 1.00 57.09 217 TRP A N 1
ATOM 1538 C CA . TRP A 1 217 ? 20.807 -10.863 -8.931 1.00 57.09 217 TRP A CA 1
ATOM 1539 C C . TRP A 1 217 ? 21.570 -9.766 -8.188 1.00 57.09 217 TRP A C 1
ATOM 1541 O O . TRP A 1 217 ? 22.231 -10.023 -7.185 1.00 57.09 217 TRP A O 1
ATOM 1551 N N . LEU A 1 218 ? 21.483 -8.531 -8.676 1.00 68.25 218 LEU A N 1
ATOM 1552 C CA . LEU A 1 218 ? 22.002 -7.358 -7.963 1.00 68.25 218 LEU A CA 1
ATOM 1553 C C . LEU A 1 218 ? 21.105 -6.947 -6.792 1.00 68.25 218 LEU A C 1
ATOM 1555 O O . LEU A 1 218 ? 21.542 -6.258 -5.871 1.00 68.25 218 LEU A O 1
ATOM 1559 N N . ARG A 1 219 ? 19.835 -7.350 -6.853 1.00 72.12 219 ARG A N 1
ATOM 1560 C CA . ARG A 1 219 ? 18.795 -7.117 -5.854 1.00 72.12 219 ARG A CA 1
ATOM 1561 C C . ARG A 1 219 ? 17.964 -8.385 -5.710 1.00 72.12 219 ARG A C 1
ATOM 1563 O O . ARG A 1 219 ? 17.917 -9.200 -6.628 1.00 72.12 219 ARG A O 1
ATOM 1570 N N . HIS A 1 220 ? 17.316 -8.546 -4.561 1.00 75.88 220 HIS A N 1
ATOM 1571 C CA . HIS A 1 220 ? 16.399 -9.663 -4.360 1.00 75.88 220 HIS A CA 1
ATOM 1572 C C . HIS A 1 220 ? 15.228 -9.566 -5.361 1.00 75.88 220 HIS A C 1
ATOM 1574 O O . HIS A 1 220 ? 14.704 -8.464 -5.529 1.00 75.88 220 HIS A O 1
ATOM 1580 N N . PRO A 1 221 ? 14.801 -10.674 -5.996 1.00 74.62 221 PRO A N 1
ATOM 1581 C CA . PRO A 1 221 ? 13.608 -10.713 -6.839 1.00 74.62 221 PRO A CA 1
ATOM 1582 C C . PRO A 1 221 ? 12.366 -10.197 -6.117 1.00 74.62 221 PRO A C 1
ATOM 1584 O O . PRO A 1 221 ? 12.217 -10.435 -4.913 1.00 74.62 221 PRO A O 1
ATOM 1587 N N . VAL A 1 222 ? 11.475 -9.521 -6.847 1.00 76.44 222 VAL A N 1
ATOM 1588 C CA . VAL A 1 222 ? 10.303 -8.832 -6.270 1.00 76.44 222 VAL A CA 1
ATOM 1589 C C . VAL A 1 222 ? 8.967 -9.212 -6.913 1.00 76.44 222 VAL A C 1
ATOM 1591 O O . VAL A 1 222 ? 7.930 -8.760 -6.439 1.00 76.44 222 VAL A O 1
ATOM 1594 N N . ASP A 1 223 ? 8.944 -10.046 -7.952 1.00 75.94 223 ASP A N 1
ATOM 1595 C CA . ASP A 1 223 ? 7.729 -10.638 -8.517 1.00 75.94 223 ASP A CA 1
ATOM 1596 C C . ASP A 1 223 ? 8.026 -12.017 -9.114 1.00 75.94 223 ASP A C 1
ATOM 1598 O O . ASP A 1 223 ? 8.318 -12.185 -10.301 1.00 75.94 223 ASP A O 1
ATOM 1602 N N . PHE A 1 224 ? 8.018 -13.018 -8.240 1.00 68.81 224 PHE A N 1
ATOM 1603 C CA . PHE A 1 224 ? 8.375 -14.380 -8.592 1.00 68.81 224 PHE A CA 1
ATOM 1604 C C . PHE A 1 224 ? 7.244 -15.329 -8.221 1.00 68.81 224 PHE A C 1
ATOM 1606 O O . PHE A 1 224 ? 6.841 -15.423 -7.058 1.00 68.81 224 PHE A O 1
ATOM 1613 N N . ASP A 1 225 ? 6.743 -16.057 -9.217 1.00 70.62 225 ASP A N 1
ATOM 1614 C CA . ASP A 1 225 ? 5.803 -17.142 -8.981 1.00 70.62 225 ASP A CA 1
ATOM 1615 C C . ASP A 1 225 ? 6.547 -18.328 -8.352 1.00 70.62 225 ASP A C 1
ATOM 1617 O O . ASP A 1 225 ? 7.103 -19.191 -9.036 1.00 70.62 225 ASP A O 1
ATOM 1621 N N . MET A 1 226 ? 6.537 -18.370 -7.018 1.00 66.12 226 MET A N 1
ATOM 1622 C CA . MET A 1 226 ? 7.168 -19.428 -6.223 1.00 66.12 226 MET A CA 1
ATOM 1623 C C . MET A 1 226 ? 6.639 -20.829 -6.570 1.00 66.12 226 MET A C 1
ATOM 1625 O O . MET A 1 226 ? 7.341 -21.812 -6.342 1.00 66.12 226 MET A O 1
ATOM 1629 N N . SER A 1 227 ? 5.434 -20.948 -7.143 1.00 65.94 227 SER A N 1
ATOM 1630 C CA . SER A 1 227 ? 4.886 -22.243 -7.569 1.00 65.94 227 SER A CA 1
ATOM 1631 C C . SER A 1 227 ? 5.551 -22.790 -8.839 1.00 65.94 227 SER A C 1
ATOM 1633 O O . SER A 1 227 ? 5.419 -23.974 -9.149 1.00 65.94 227 SER A O 1
ATOM 1635 N N . ARG A 1 228 ? 6.305 -21.947 -9.557 1.00 64.50 228 ARG A N 1
ATOM 1636 C CA . ARG A 1 228 ? 6.985 -22.261 -10.823 1.00 64.50 228 ARG A CA 1
ATOM 1637 C C . ARG A 1 228 ? 8.499 -22.078 -10.730 1.00 64.50 228 ARG A C 1
ATOM 1639 O O . ARG A 1 228 ? 9.149 -21.830 -11.742 1.00 64.50 228 ARG A O 1
ATOM 1646 N N . ALA A 1 229 ? 9.063 -22.216 -9.530 1.00 61.31 229 ALA A N 1
ATOM 1647 C CA . ALA A 1 229 ? 10.483 -22.030 -9.252 1.00 61.31 229 ALA A CA 1
ATOM 1648 C C . ALA A 1 229 ? 11.374 -23.123 -9.882 1.00 61.31 229 ALA A C 1
ATOM 1650 O O . ALA A 1 229 ? 11.853 -24.026 -9.201 1.00 61.31 229 ALA A O 1
ATOM 1651 N N . ILE A 1 230 ? 11.578 -23.052 -11.199 1.00 61.25 230 ILE A N 1
ATOM 1652 C CA . ILE A 1 230 ? 12.455 -23.950 -11.972 1.00 61.25 230 ILE A CA 1
ATOM 1653 C C . ILE A 1 230 ? 13.666 -23.227 -12.581 1.00 61.25 230 ILE A C 1
ATOM 1655 O O . ILE A 1 230 ? 14.550 -23.876 -13.137 1.00 61.25 230 ILE A O 1
ATOM 1659 N N . SER A 1 231 ? 13.714 -21.895 -12.495 1.00 56.84 231 SER A N 1
ATOM 1660 C CA . SER A 1 231 ? 14.763 -21.042 -13.060 1.00 56.84 231 SER A CA 1
ATOM 1661 C C . SER A 1 231 ? 15.726 -20.536 -11.980 1.00 56.84 231 SER A C 1
ATOM 1663 O O . SER A 1 231 ? 15.340 -20.279 -10.842 1.00 56.84 231 SER A O 1
ATOM 1665 N N . SER A 1 232 ? 16.994 -20.326 -12.351 1.00 58.03 232 SER A N 1
ATOM 1666 C CA . SER A 1 232 ? 17.980 -19.595 -11.533 1.00 58.03 232 SER A CA 1
ATOM 1667 C C . SER A 1 232 ? 17.854 -18.069 -11.678 1.00 58.03 232 SER A C 1
ATOM 1669 O O . SER A 1 232 ? 18.687 -17.317 -11.178 1.00 58.03 232 SER A O 1
ATOM 1671 N N . THR A 1 233 ? 16.837 -17.607 -12.412 1.00 57.50 233 THR A N 1
ATOM 1672 C CA . THR A 1 233 ? 16.516 -16.202 -12.687 1.00 57.50 233 THR A CA 1
ATOM 1673 C C . THR A 1 233 ? 15.059 -15.922 -12.337 1.00 57.50 233 THR A C 1
ATOM 1675 O O . THR A 1 233 ? 14.234 -16.827 -12.386 1.00 57.50 233 THR A O 1
ATOM 1678 N N . GLU A 1 234 ? 14.713 -14.668 -12.041 1.00 56.06 234 GLU A N 1
ATOM 1679 C CA . GLU A 1 234 ? 13.308 -14.255 -11.852 1.00 56.06 234 GLU A CA 1
ATOM 1680 C C . GLU A 1 234 ? 12.484 -14.333 -13.155 1.00 56.06 234 GLU A C 1
ATOM 1682 O O . GLU A 1 234 ? 11.255 -14.314 -13.133 1.00 56.06 234 GLU A O 1
ATOM 1687 N N . TYR A 1 235 ? 13.181 -14.448 -14.287 1.00 58.94 235 TYR A N 1
ATOM 1688 C CA . TYR A 1 235 ? 12.609 -14.493 -15.624 1.00 58.94 235 TYR A CA 1
ATOM 1689 C C . TYR A 1 235 ? 12.343 -15.924 -16.079 1.00 58.94 235 TYR A C 1
ATOM 1691 O O . TYR A 1 235 ? 13.193 -16.797 -15.870 1.00 58.94 235 TYR A O 1
ATOM 1699 N N . ILE A 1 236 ? 11.184 -16.128 -16.712 1.00 58.59 236 ILE A N 1
ATOM 1700 C CA . ILE A 1 236 ? 10.791 -17.364 -17.406 1.00 58.59 236 ILE A CA 1
ATOM 1701 C C . ILE A 1 236 ? 10.487 -17.039 -18.866 1.00 58.59 236 ILE A C 1
ATOM 1703 O O . ILE A 1 236 ? 9.762 -16.044 -19.101 1.00 58.59 236 ILE A O 1
#